Protein AF-A0A2T7A7H8-F1 (afdb_monomer_lite)

Secondary structure (DSSP, 8-state):
--EEE-STTGGGSBSS-GGGSS-PPPTT-PPB---TTPEEEEEE--TTTTTS-SSTT----EEEEEEESS--TT-BHHHHHT--TTS-STTSS-EEEEEEES--SS-B-SSSSHHHHHTT--TTS--B-EEEEEE--TTPPTT-EEEEEEEEE-TTTT-TTSPP---EEEEEEEEEEPPSS--SS-PPEEEEE-----SSS--TT-----

Sequence (210 aa):
MTYRIEGPDWESKPICKDTQQVRANQPGFPRLRASRKQTVAASYFENGHTSLPPTATGFTGLTYWFGTSDPDPKLPLREVRAWTADGQGGNKKGRLLKTNPFDDGRCTQPNDSPISKQRGVGKDGVERPCRSEFVIPENLNVGDVYTVYWVWDFSWHFGRDKPRVEEVYIIALCSLCLPAEIIGNSLLMELILVVYFLHGYRNCLDGPSS

InterPro domains:
  IPR055915 Domain of unknown function DUF7492 [PF24320] (12-160)

Radius of gyration: 17.94 Å; chains: 1; bounding box: 48×39×50 Å

Foldseek 3Di:
DKDKAFDPCSQQFFLADPVGQDLDDDVPHAFAADAAQAKAKEWEALVCLPQPQPDPQFASFKKWKKKFLDDRRNDGNNQRVQADQVLPGRPSRIHTFDMDRLCPLQFEDEEQGPSCVVSPQHNPGDGDTDMDMGTHHNPDDAFGFMKMKMKTFRQRSHHPVDPGGGIMMIDTPRHHTHHNDPPPDRDHHYDYDHDPPPDDDDDPPDDDDD

pLDDT: mean 77.51, std 21.29, range [23.0, 97.56]

Structure (mmCIF, N/CA/C/O backbone):
data_AF-A0A2T7A7H8-F1
#
_entry.id   AF-A0A2T7A7H8-F1
#
loop_
_atom_site.group_PDB
_atom_site.id
_atom_site.type_symbol
_atom_site.label_atom_id
_atom_site.label_alt_id
_atom_site.label_comp_id
_atom_site.label_asym_id
_atom_site.label_entity_id
_atom_site.label_seq_id
_atom_site.pdbx_PDB_ins_code
_atom_site.Cartn_x
_atom_site.Cartn_y
_atom_site.Cartn_z
_atom_site.occupancy
_atom_site.B_iso_or_equiv
_atom_site.auth_seq_id
_atom_site.auth_comp_id
_atom_site.auth_asym_id
_atom_site.auth_atom_id
_atom_site.pdbx_PDB_model_num
ATOM 1 N N . MET A 1 1 ? -8.334 6.14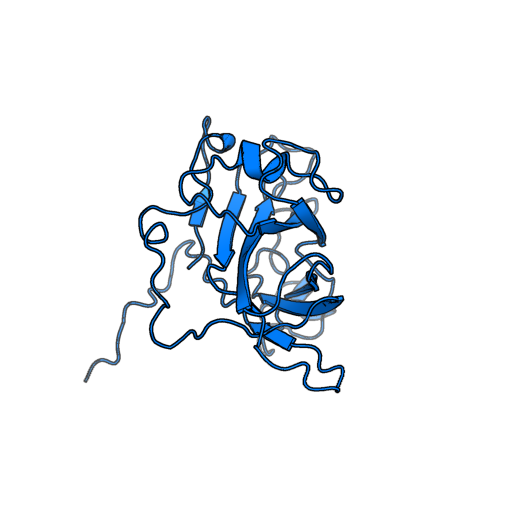2 -5.339 1.00 55.19 1 MET A N 1
ATOM 2 C CA . MET A 1 1 ? -7.389 7.250 -5.599 1.00 55.19 1 MET A CA 1
ATOM 3 C C . MET A 1 1 ? -6.232 7.122 -4.621 1.00 55.19 1 MET A C 1
ATOM 5 O O . MET A 1 1 ? -6.478 7.024 -3.424 1.00 55.19 1 MET A O 1
ATOM 9 N N . THR A 1 2 ? -5.010 7.036 -5.134 1.00 64.62 2 THR A N 1
ATOM 10 C CA . THR A 1 2 ? -3.763 7.119 -4.361 1.00 64.62 2 THR A CA 1
ATOM 11 C C . THR A 1 2 ? -3.426 8.566 -4.056 1.00 64.62 2 THR A C 1
ATOM 13 O O . THR A 1 2 ? -3.795 9.478 -4.799 1.00 64.62 2 THR A O 1
ATOM 16 N N . TYR A 1 3 ? -2.699 8.776 -2.970 1.00 72.44 3 TYR A N 1
ATOM 17 C CA . TYR A 1 3 ? -2.148 10.073 -2.616 1.00 72.44 3 TYR A CA 1
ATOM 18 C C . TYR A 1 3 ? -0.669 9.914 -2.259 1.00 72.44 3 TYR A C 1
ATOM 20 O O . TYR A 1 3 ? -0.319 9.052 -1.454 1.00 72.44 3 TYR A O 1
ATOM 28 N N . ARG A 1 4 ? 0.184 10.714 -2.911 1.00 80.75 4 ARG A N 1
ATOM 29 C CA . ARG A 1 4 ? 1.633 10.766 -2.690 1.00 80.75 4 ARG A CA 1
ATOM 30 C C . ARG A 1 4 ? 1.948 11.793 -1.606 1.00 80.75 4 ARG A C 1
ATOM 32 O O . ARG A 1 4 ? 1.484 12.931 -1.677 1.00 80.75 4 ARG A O 1
ATOM 39 N N . ILE A 1 5 ? 2.763 11.390 -0.643 1.00 80.12 5 ILE A N 1
ATOM 40 C CA . ILE A 1 5 ? 3.302 12.221 0.426 1.00 80.12 5 ILE A CA 1
ATOM 41 C C . ILE A 1 5 ? 4.817 12.316 0.231 1.00 80.12 5 ILE A C 1
ATOM 43 O O . ILE A 1 5 ? 5.514 11.306 0.195 1.00 80.12 5 ILE A O 1
ATOM 47 N N . GLU A 1 6 ? 5.300 13.552 0.120 1.00 80.75 6 GLU A N 1
ATOM 48 C CA . GLU A 1 6 ? 6.713 13.917 -0.032 1.00 80.75 6 GLU A CA 1
ATOM 49 C C . GLU A 1 6 ? 7.036 15.185 0.782 1.00 80.75 6 GLU A C 1
ATOM 51 O O . GLU A 1 6 ? 6.120 15.877 1.247 1.00 80.75 6 GLU A O 1
ATOM 56 N N . GLY A 1 7 ? 8.322 15.512 0.928 1.00 79.00 7 GLY A N 1
ATOM 57 C CA . GLY A 1 7 ? 8.801 16.737 1.587 1.00 79.00 7 GLY A CA 1
ATOM 58 C C . GLY A 1 7 ? 9.194 16.567 3.064 1.00 79.00 7 GLY A C 1
ATOM 59 O O . GLY A 1 7 ? 9.044 15.485 3.622 1.00 79.00 7 GLY A O 1
ATOM 60 N N . PRO A 1 8 ? 9.725 17.619 3.716 1.00 77.81 8 PRO A N 1
ATOM 61 C CA . PRO A 1 8 ? 10.354 17.529 5.042 1.00 77.81 8 PRO A CA 1
ATOM 62 C C . PRO A 1 8 ? 9.385 17.202 6.192 1.00 77.81 8 PRO A C 1
ATOM 64 O O . PRO A 1 8 ? 9.818 16.770 7.254 1.00 77.81 8 PRO A O 1
ATOM 67 N N . ASP A 1 9 ? 8.082 17.386 5.991 1.00 83.31 9 ASP A N 1
ATOM 68 C CA . ASP A 1 9 ? 7.015 17.169 6.971 1.00 83.31 9 ASP A CA 1
ATOM 69 C C . ASP A 1 9 ? 6.121 15.965 6.627 1.00 83.31 9 ASP A C 1
ATOM 71 O O . ASP A 1 9 ? 5.024 15.831 7.172 1.00 83.31 9 ASP A O 1
ATOM 75 N N . TRP A 1 10 ? 6.579 15.084 5.728 1.00 84.69 10 TRP A N 1
ATOM 76 C CA . TRP A 1 10 ? 5.800 13.971 5.173 1.00 84.69 10 TRP A CA 1
ATOM 77 C C . TRP A 1 10 ? 5.124 13.099 6.247 1.00 84.69 10 TRP A C 1
ATOM 79 O O . TRP A 1 10 ? 3.967 12.714 6.105 1.00 84.69 10 TRP A O 1
ATOM 89 N N . GLU A 1 11 ? 5.797 12.863 7.372 1.00 87.25 11 GLU A N 1
ATOM 90 C CA . GLU A 1 11 ? 5.277 12.101 8.515 1.00 87.25 11 GLU A CA 1
ATOM 91 C C . GLU A 1 11 ? 4.110 12.766 9.258 1.00 87.25 11 GLU A C 1
ATOM 93 O O . GLU A 1 11 ? 3.311 12.089 9.911 1.00 87.25 11 GLU A O 1
ATOM 98 N N . SER A 1 12 ? 4.017 14.093 9.186 1.00 90.69 12 SER A N 1
ATOM 99 C CA . SER A 1 12 ? 2.969 14.878 9.843 1.00 90.69 12 SER A CA 1
ATOM 100 C C . SER A 1 12 ? 1.722 15.045 8.988 1.00 90.69 12 SER A C 1
ATOM 102 O O . SER A 1 12 ? 0.693 15.488 9.501 1.00 90.69 12 SER A O 1
ATOM 104 N N . LYS A 1 13 ? 1.791 14.680 7.705 1.00 87.75 13 LYS A N 1
ATOM 105 C CA . LYS A 1 13 ? 0.654 14.778 6.797 1.00 87.75 13 LYS A CA 1
ATOM 106 C C . LYS A 1 13 ? -0.427 13.749 7.167 1.00 87.75 13 LYS A C 1
ATOM 108 O O . LYS A 1 13 ? -0.093 12.648 7.622 1.00 87.75 13 LYS A O 1
ATOM 113 N N . PRO A 1 14 ? -1.716 14.090 6.992 1.00 87.19 14 PRO A N 1
ATOM 114 C CA . PRO A 1 14 ? -2.821 13.171 7.250 1.00 87.19 14 PRO A CA 1
ATOM 115 C C . PRO A 1 14 ? -2.737 11.878 6.432 1.00 87.19 14 PRO A C 1
ATOM 117 O O . PRO A 1 14 ? -2.344 11.897 5.265 1.00 87.19 14 PRO A O 1
ATOM 120 N N . ILE A 1 15 ? -3.189 10.766 7.022 1.00 83.81 15 ILE A N 1
ATOM 121 C CA . ILE A 1 15 ? -3.290 9.463 6.346 1.00 83.81 15 ILE A CA 1
ATOM 122 C C . ILE A 1 15 ? -4.269 9.494 5.156 1.00 83.81 15 ILE A C 1
ATOM 124 O O . ILE A 1 15 ? -4.094 8.757 4.187 1.00 83.81 15 ILE A O 1
ATOM 128 N N . CYS A 1 16 ? -5.279 10.369 5.188 1.00 78.25 16 CYS A N 1
ATOM 129 C CA . CYS A 1 16 ? -6.218 10.575 4.086 1.00 78.25 16 CYS A CA 1
ATOM 130 C C . CYS A 1 16 ? -6.007 11.948 3.437 1.00 78.25 16 CYS A C 1
ATOM 132 O O . CYS A 1 16 ? -5.995 12.972 4.125 1.00 78.25 16 CYS A O 1
ATOM 134 N N . LYS A 1 17 ? -5.964 11.995 2.099 1.00 74.88 17 LYS A N 1
ATOM 135 C CA . LYS A 1 17 ? -6.037 13.262 1.350 1.00 74.88 17 LYS A CA 1
ATOM 136 C C . LYS A 1 17 ? -7.335 13.995 1.690 1.00 74.88 17 LYS A C 1
ATOM 138 O O . LYS A 1 17 ? -8.348 13.339 1.909 1.00 74.88 17 LYS A O 1
ATOM 143 N N . ASP A 1 18 ? -7.351 15.326 1.644 1.00 75.31 18 ASP A N 1
ATOM 144 C CA . ASP A 1 18 ? -8.540 16.144 1.954 1.00 75.31 18 ASP A CA 1
ATOM 145 C C . ASP A 1 18 ? -9.809 15.685 1.216 1.00 75.31 18 ASP A C 1
ATOM 147 O O . ASP A 1 18 ? -10.871 15.535 1.819 1.00 75.31 18 ASP A O 1
ATOM 151 N N . THR A 1 19 ? -9.687 15.326 -0.066 1.00 68.38 19 THR A N 1
ATOM 152 C CA . THR A 1 19 ? -10.793 14.801 -0.891 1.00 68.38 19 THR A CA 1
ATOM 153 C C . THR A 1 19 ? -11.296 13.414 -0.465 1.00 68.38 19 THR A C 1
ATOM 155 O O . THR A 1 19 ? -12.311 12.945 -0.970 1.00 68.38 19 THR A O 1
ATOM 158 N N . GLN A 1 20 ? -10.584 12.736 0.435 1.00 66.81 20 GLN A N 1
ATOM 159 C CA . GLN A 1 20 ? -10.879 11.405 0.978 1.00 66.81 20 GLN A CA 1
ATOM 160 C C . GLN A 1 20 ? -11.258 11.446 2.466 1.00 66.81 20 GLN A C 1
ATOM 162 O O . GLN A 1 20 ? -11.579 10.406 3.038 1.00 66.81 20 GLN A O 1
ATOM 167 N N . GLN A 1 21 ? -11.238 12.621 3.106 1.00 67.94 21 GLN A N 1
ATOM 168 C CA . GLN A 1 21 ? -11.617 12.756 4.519 1.00 67.94 21 GLN A CA 1
ATOM 169 C C . GLN A 1 21 ? -13.137 12.648 4.729 1.00 67.94 21 GLN A C 1
ATOM 171 O O . GLN A 1 21 ? -13.594 12.383 5.841 1.00 67.94 21 GLN A O 1
ATOM 176 N N . VAL A 1 22 ? -13.931 12.799 3.663 1.00 63.50 22 VAL A N 1
ATOM 177 C CA . VAL A 1 22 ? -15.379 12.568 3.692 1.00 63.50 22 VAL A CA 1
ATOM 178 C C . VAL A 1 22 ? -15.653 11.069 3.555 1.00 63.50 22 VAL A C 1
ATOM 180 O O . VAL A 1 22 ? -15.343 10.461 2.531 1.00 63.50 22 VAL A O 1
ATOM 183 N N . ARG A 1 23 ? -16.272 10.466 4.580 1.00 57.03 23 ARG A N 1
ATOM 184 C CA . ARG A 1 23 ? -16.661 9.043 4.613 1.00 57.03 23 ARG A CA 1
ATOM 185 C C . ARG A 1 23 ? -17.873 8.741 3.714 1.00 57.03 23 ARG A C 1
ATOM 187 O O . ARG A 1 23 ? -18.894 8.249 4.190 1.00 57.03 23 ARG A O 1
ATOM 194 N N . ALA A 1 24 ? -17.783 9.037 2.423 1.00 57.16 24 ALA A N 1
ATOM 195 C CA . ALA A 1 24 ? -18.795 8.648 1.445 1.00 57.16 24 ALA A CA 1
ATOM 196 C C . ALA A 1 24 ? -18.403 7.325 0.772 1.00 57.16 24 ALA A C 1
ATOM 198 O O . ALA A 1 24 ? -17.241 7.127 0.413 1.00 57.16 24 ALA A O 1
ATOM 199 N N . ASN A 1 25 ? -19.371 6.423 0.573 1.00 57.16 25 ASN A N 1
ATOM 200 C CA . ASN A 1 25 ? -19.177 5.316 -0.362 1.00 57.16 25 ASN A CA 1
ATOM 201 C C . ASN A 1 25 ? -19.004 5.930 -1.751 1.00 57.16 25 ASN A C 1
ATOM 203 O O . ASN A 1 25 ? -19.896 6.630 -2.227 1.00 57.16 25 ASN A O 1
ATOM 207 N N . GLN A 1 26 ? -17.853 5.694 -2.374 1.00 56.81 26 GLN A N 1
ATOM 208 C CA . GLN A 1 26 ? -17.611 6.134 -3.741 1.00 56.81 26 GLN A CA 1
ATOM 209 C C . GLN A 1 26 ? -18.612 5.406 -4.656 1.00 56.81 26 GLN A C 1
ATOM 211 O O . GLN A 1 26 ? -18.662 4.171 -4.621 1.00 56.81 26 GLN A O 1
ATOM 216 N N . PRO A 1 27 ? -19.437 6.121 -5.445 1.00 57.81 27 PRO A N 1
ATOM 217 C CA . PRO A 1 27 ? -20.339 5.483 -6.398 1.00 57.81 27 PRO A CA 1
ATOM 218 C C . PRO A 1 27 ? -19.565 4.516 -7.305 1.00 57.81 27 PRO A C 1
ATOM 220 O O . PRO A 1 27 ? -18.512 4.866 -7.830 1.00 57.81 27 PRO A O 1
ATOM 223 N N . GLY A 1 28 ? -20.054 3.281 -7.443 1.00 60.91 28 GLY A N 1
ATOM 224 C CA . GLY A 1 28 ? -19.389 2.224 -8.221 1.00 60.91 28 GLY A CA 1
ATOM 225 C C . GLY A 1 28 ? -18.358 1.381 -7.456 1.00 60.91 28 GLY A C 1
ATOM 226 O O . GLY A 1 28 ? -17.956 0.338 -7.961 1.00 60.91 28 GLY A O 1
ATOM 227 N N . PHE A 1 29 ? -17.988 1.756 -6.227 1.00 64.69 29 PHE A N 1
ATOM 228 C CA . PHE A 1 29 ? -17.060 0.994 -5.381 1.00 64.69 29 PHE A CA 1
ATOM 229 C C . PHE A 1 29 ? -17.730 0.642 -4.042 1.00 64.69 29 PHE A C 1
ATOM 231 O O . PHE A 1 29 ? -17.591 1.380 -3.060 1.00 64.69 29 PHE A O 1
ATOM 238 N N . PRO A 1 30 ? -18.516 -0.454 -3.986 1.00 67.50 30 PRO A N 1
ATOM 239 C CA . PRO A 1 30 ? -19.192 -0.857 -2.761 1.00 67.50 30 PRO A CA 1
ATOM 240 C C . PRO A 1 30 ? -18.191 -1.272 -1.682 1.00 67.50 30 PRO A C 1
ATOM 242 O O . PRO A 1 30 ? -17.057 -1.665 -1.956 1.00 67.50 30 PRO A O 1
ATOM 245 N N . ARG A 1 31 ? -18.650 -1.230 -0.429 1.00 72.06 31 ARG A N 1
ATOM 246 C CA . ARG A 1 31 ? -17.865 -1.711 0.706 1.00 72.06 31 ARG A CA 1
ATOM 247 C C . ARG A 1 31 ? -17.572 -3.199 0.568 1.00 72.06 31 ARG A C 1
ATOM 249 O O . ARG A 1 31 ? -18.488 -3.984 0.320 1.00 72.06 31 ARG A O 1
ATOM 256 N N . LEU A 1 32 ? -16.322 -3.579 0.800 1.00 74.25 32 LEU A N 1
ATOM 257 C CA . LEU A 1 32 ? -15.904 -4.973 0.792 1.00 74.25 32 LEU A CA 1
ATOM 258 C C . LEU A 1 32 ? -16.507 -5.706 2.005 1.00 74.25 32 LEU A C 1
ATOM 260 O O . LEU A 1 32 ? -16.541 -5.140 3.099 1.00 74.25 32 LEU A O 1
ATOM 264 N N . ARG A 1 33 ? -16.982 -6.949 1.832 1.00 77.81 33 ARG A N 1
ATOM 265 C CA . ARG A 1 33 ? -17.649 -7.724 2.895 1.00 77.81 33 ARG A CA 1
ATOM 266 C C . ARG A 1 33 ? -16.841 -8.914 3.394 1.00 77.81 33 ARG A C 1
ATOM 268 O O . ARG A 1 33 ? -16.924 -9.982 2.810 1.00 77.81 33 ARG A O 1
ATOM 275 N N . ALA A 1 34 ? -16.101 -8.760 4.490 1.00 76.88 34 ALA A N 1
ATOM 276 C CA . ALA A 1 34 ? -15.227 -9.818 5.010 1.00 76.88 34 ALA A CA 1
ATOM 277 C C . ALA A 1 34 ? -15.722 -10.406 6.334 1.00 76.88 34 ALA A C 1
ATOM 279 O O . ALA A 1 34 ? -16.263 -9.691 7.161 1.00 76.88 34 ALA A O 1
ATOM 280 N N . SER A 1 35 ? -15.474 -11.681 6.587 1.00 80.06 35 SER A N 1
ATOM 281 C CA . SER A 1 35 ? -15.628 -12.307 7.897 1.00 80.06 35 SER A CA 1
ATOM 282 C C . SER A 1 35 ? -14.369 -12.125 8.743 1.00 80.06 35 SER A C 1
ATOM 284 O O . SER A 1 35 ? -13.263 -11.922 8.240 1.00 80.06 35 SER A O 1
ATOM 286 N N . ARG A 1 36 ? -14.520 -12.267 10.060 1.00 84.69 36 ARG A N 1
ATOM 287 C CA . ARG A 1 36 ? -13.387 -12.430 10.982 1.00 84.69 36 ARG A CA 1
ATOM 288 C C . ARG A 1 36 ? -12.469 -13.561 10.519 1.00 84.69 36 ARG A C 1
ATOM 290 O O . ARG A 1 36 ? -12.963 -14.583 10.050 1.00 84.69 36 ARG A O 1
ATOM 297 N N . LYS A 1 37 ? -11.154 -13.403 10.698 1.00 87.56 37 LYS A N 1
ATOM 298 C CA . LYS A 1 37 ? -10.111 -14.362 10.275 1.00 87.56 37 LYS A CA 1
ATOM 299 C C . LYS A 1 37 ? -10.051 -14.632 8.770 1.00 87.56 37 LYS A C 1
ATOM 301 O O . LYS A 1 37 ? -9.222 -15.427 8.340 1.00 87.56 37 LYS A O 1
ATOM 306 N N . GLN A 1 38 ? -10.894 -13.990 7.963 1.00 84.06 38 GLN A N 1
ATOM 307 C CA . GLN A 1 38 ? -10.842 -14.156 6.522 1.00 84.06 38 GLN A CA 1
ATOM 308 C C . GLN A 1 38 ? -9.591 -13.471 5.977 1.00 84.06 38 GLN A C 1
ATOM 310 O O . GLN A 1 38 ? -9.254 -12.352 6.376 1.00 84.06 38 GLN A O 1
ATOM 315 N N . THR A 1 39 ? -8.918 -14.148 5.053 1.00 85.06 39 THR A N 1
ATOM 316 C CA . THR A 1 39 ? -7.853 -13.549 4.257 1.00 85.06 39 THR A CA 1
ATOM 317 C C . THR A 1 39 ? -8.473 -12.686 3.167 1.00 85.06 39 THR A C 1
ATOM 319 O O . THR A 1 39 ? -9.305 -13.153 2.383 1.00 85.06 39 THR A O 1
ATOM 322 N N . VAL A 1 40 ? -8.056 -11.427 3.120 1.00 84.31 40 VAL A N 1
ATOM 323 C CA . VAL A 1 40 ? -8.352 -10.501 2.031 1.00 84.31 40 VAL A CA 1
ATOM 324 C C . VAL A 1 40 ? -7.110 -10.398 1.167 1.00 84.31 40 VAL A C 1
ATOM 326 O O . VAL A 1 40 ? -6.021 -10.101 1.663 1.00 84.31 40 VAL A O 1
ATOM 329 N N . ALA A 1 41 ? -7.285 -10.645 -0.125 1.00 84.38 41 ALA A N 1
ATOM 330 C CA . ALA A 1 41 ? -6.241 -10.451 -1.109 1.00 84.38 41 ALA A CA 1
ATOM 331 C C . ALA A 1 41 ? -6.422 -9.110 -1.800 1.00 84.38 41 ALA A C 1
ATOM 333 O O . ALA A 1 41 ? -7.534 -8.729 -2.150 1.00 84.38 41 ALA A O 1
ATOM 334 N N . ALA A 1 42 ? -5.323 -8.409 -2.011 1.00 83.50 42 ALA A N 1
ATOM 335 C CA . ALA A 1 42 ? -5.292 -7.119 -2.656 1.00 83.50 42 ALA A CA 1
ATOM 336 C C . ALA A 1 42 ? -4.407 -7.178 -3.894 1.00 83.50 42 ALA A C 1
ATOM 338 O O . ALA A 1 42 ? -3.268 -7.639 -3.807 1.00 83.50 42 ALA A O 1
ATOM 339 N N . SER A 1 43 ? -4.919 -6.684 -5.019 1.00 84.00 43 SER A N 1
ATOM 340 C CA . SER A 1 43 ? -4.186 -6.615 -6.284 1.00 84.00 43 SER A CA 1
ATOM 341 C C . SER A 1 43 ? -3.991 -5.174 -6.731 1.00 84.00 43 SER A C 1
ATOM 343 O O . SER A 1 43 ? -4.967 -4.435 -6.756 1.00 84.00 43 SER A O 1
ATOM 345 N N . TYR A 1 44 ? -2.767 -4.784 -7.090 1.00 83.75 44 TYR A N 1
ATOM 346 C CA . TYR A 1 44 ? -2.412 -3.431 -7.539 1.00 83.75 44 TYR A CA 1
ATOM 347 C C . TYR A 1 44 ? -1.392 -3.451 -8.677 1.00 83.75 44 TYR A C 1
ATOM 349 O O . TYR A 1 44 ? -0.525 -4.314 -8.723 1.00 83.75 44 TYR A O 1
ATOM 357 N N . PHE A 1 45 ? -1.488 -2.502 -9.605 1.00 87.31 45 PHE A N 1
ATOM 358 C CA . PHE A 1 45 ? -0.555 -2.391 -10.728 1.00 87.31 45 PHE A CA 1
ATOM 359 C C . PHE A 1 45 ? 0.729 -1.667 -10.329 1.00 87.31 45 PHE A C 1
ATOM 361 O O . PHE A 1 45 ? 0.707 -0.769 -9.491 1.00 87.31 45 PHE A O 1
ATOM 368 N N . GLU A 1 46 ? 1.852 -2.083 -10.912 1.00 85.38 46 GLU A N 1
ATOM 369 C CA . GLU A 1 46 ? 3.185 -1.607 -10.524 1.00 85.38 46 GLU A CA 1
ATOM 370 C C . GLU A 1 46 ? 3.610 -0.328 -11.253 1.00 85.38 46 GLU A C 1
ATOM 372 O O . GLU A 1 46 ? 4.431 0.426 -10.732 1.00 85.38 46 GLU A O 1
ATOM 377 N N . ASN A 1 47 ? 3.000 -0.035 -12.407 1.00 84.88 47 ASN A N 1
ATOM 378 C CA . ASN A 1 47 ? 3.223 1.187 -13.184 1.00 84.88 47 ASN A CA 1
ATOM 379 C C . ASN A 1 47 ? 4.717 1.495 -13.443 1.00 84.88 47 ASN A C 1
ATOM 381 O O . ASN A 1 47 ? 5.162 2.634 -13.307 1.00 84.88 47 ASN A O 1
ATOM 385 N N . GLY A 1 48 ? 5.519 0.465 -13.717 1.00 85.69 48 GLY A N 1
ATOM 386 C CA . GLY A 1 48 ? 6.952 0.566 -13.987 1.00 85.69 48 GLY A CA 1
ATOM 387 C C . GLY A 1 48 ? 7.861 0.590 -12.754 1.00 85.69 48 GLY A C 1
ATOM 388 O O . GLY A 1 48 ? 9.061 0.391 -12.903 1.00 85.69 48 GLY A O 1
ATOM 389 N N . HIS A 1 49 ? 7.355 0.757 -11.532 1.00 88.69 49 HIS A N 1
ATOM 390 C CA . HIS A 1 49 ? 8.199 0.836 -10.327 1.00 88.69 49 HIS A CA 1
ATOM 391 C C . HIS A 1 49 ? 8.919 -0.474 -9.968 1.00 88.69 49 HIS A C 1
ATOM 393 O O . HIS A 1 49 ? 9.840 -0.480 -9.152 1.00 88.69 49 HIS A O 1
ATOM 399 N N . THR A 1 50 ? 8.497 -1.578 -10.576 1.00 91.50 50 THR A N 1
ATOM 400 C CA . THR A 1 50 ? 9.088 -2.913 -10.481 1.00 91.50 50 THR A CA 1
ATOM 401 C C . THR A 1 50 ? 9.739 -3.329 -11.795 1.00 91.50 50 THR A C 1
ATOM 403 O O . THR A 1 50 ? 10.875 -3.799 -11.796 1.00 91.50 50 THR A O 1
ATOM 406 N N . SER A 1 51 ? 9.045 -3.179 -12.927 1.00 92.06 51 SER A N 1
ATOM 407 C CA . SER A 1 51 ? 9.573 -3.639 -14.221 1.00 92.06 51 SER A CA 1
ATOM 408 C C . SER A 1 51 ? 10.570 -2.667 -14.859 1.00 92.06 51 SER A C 1
ATOM 410 O O . SER A 1 51 ? 11.350 -3.083 -15.719 1.00 92.06 51 SER A O 1
ATOM 412 N N . LEU A 1 52 ? 10.578 -1.402 -14.437 1.00 91.88 52 LEU A N 1
ATOM 413 C CA . LEU A 1 52 ? 11.466 -0.329 -14.893 1.00 91.88 52 LEU A CA 1
ATOM 414 C C . LEU A 1 52 ? 12.102 0.377 -13.678 1.00 91.88 52 LEU A C 1
ATOM 416 O O . LEU A 1 52 ? 11.875 1.571 -13.467 1.00 91.88 52 LEU A O 1
ATOM 420 N N . PRO A 1 53 ? 12.893 -0.337 -12.854 1.00 89.19 53 PRO A N 1
ATOM 421 C CA . PRO A 1 53 ? 13.490 0.266 -11.673 1.00 89.19 53 PRO A CA 1
ATOM 422 C C . PRO A 1 53 ? 14.435 1.403 -12.091 1.00 89.19 53 PRO A C 1
ATOM 424 O O . PRO A 1 53 ? 15.171 1.266 -13.074 1.00 89.19 53 PRO A O 1
ATOM 427 N N . PRO A 1 54 ? 14.464 2.520 -11.346 1.00 86.75 54 PRO A N 1
ATOM 428 C CA . PRO A 1 54 ? 15.256 3.688 -11.727 1.00 86.75 54 PRO A CA 1
ATOM 429 C C . PRO A 1 54 ? 16.767 3.425 -11.635 1.00 86.75 54 PRO A C 1
ATOM 431 O O . PRO A 1 54 ? 17.554 4.104 -12.292 1.00 86.75 54 PRO A O 1
ATOM 434 N N . THR A 1 55 ? 17.188 2.441 -10.833 1.00 87.69 55 THR A N 1
ATOM 435 C CA . THR A 1 55 ? 18.579 1.982 -10.730 1.00 87.69 55 THR A CA 1
ATOM 436 C C . THR A 1 55 ? 18.629 0.463 -10.555 1.00 87.69 55 THR A C 1
ATOM 438 O O . THR A 1 55 ? 17.680 -0.152 -10.071 1.00 87.69 55 THR A O 1
ATOM 441 N N . ALA A 1 56 ? 19.760 -0.159 -10.900 1.00 85.44 56 ALA A N 1
ATOM 442 C CA . ALA A 1 56 ? 19.963 -1.601 -10.712 1.00 85.44 56 ALA A CA 1
ATOM 443 C C . ALA A 1 56 ? 19.962 -2.032 -9.230 1.00 85.44 56 ALA A C 1
ATOM 445 O O . ALA A 1 56 ? 19.713 -3.196 -8.928 1.00 85.44 56 ALA A O 1
ATOM 446 N N . THR A 1 57 ? 20.242 -1.103 -8.311 1.00 86.31 57 THR A N 1
ATOM 447 C CA . THR A 1 57 ? 20.194 -1.308 -6.853 1.00 86.31 57 THR A CA 1
ATOM 448 C C . THR A 1 57 ? 18.897 -0.791 -6.229 1.00 86.31 57 THR A C 1
ATOM 450 O O . THR A 1 57 ? 18.771 -0.776 -5.002 1.00 86.31 57 THR A O 1
ATOM 453 N N . GLY A 1 58 ? 17.943 -0.350 -7.053 1.00 85.12 58 GLY A N 1
ATOM 454 C CA . GLY A 1 58 ? 16.706 0.268 -6.611 1.00 85.12 58 GLY A CA 1
ATOM 455 C C . GLY A 1 58 ? 15.858 -0.681 -5.777 1.00 85.12 58 GLY A C 1
ATOM 456 O O . GLY A 1 58 ? 15.684 -1.850 -6.120 1.00 85.12 58 GLY A O 1
ATOM 457 N N . PHE A 1 59 ? 15.324 -0.179 -4.664 1.00 90.56 59 PHE A N 1
ATOM 458 C CA . PHE A 1 59 ? 14.411 -0.941 -3.822 1.00 90.56 59 PHE A CA 1
ATOM 459 C C . PHE A 1 59 ? 12.970 -0.550 -4.135 1.00 90.56 59 PHE A C 1
ATOM 461 O O . PHE A 1 59 ? 12.583 0.599 -3.940 1.00 90.56 59 PHE A O 1
ATOM 468 N N . THR A 1 60 ? 12.154 -1.521 -4.544 1.00 91.31 60 THR A N 1
ATOM 469 C CA . THR A 1 60 ? 10.734 -1.312 -4.878 1.00 91.31 60 THR A CA 1
ATOM 470 C C . THR A 1 60 ? 9.878 -0.917 -3.675 1.00 91.31 60 THR A C 1
ATOM 472 O O . THR A 1 60 ? 8.702 -0.617 -3.827 1.00 91.31 60 THR A O 1
ATOM 475 N N . GLY A 1 61 ? 10.436 -0.927 -2.465 1.00 93.00 61 GLY A N 1
ATOM 476 C CA . GLY A 1 61 ? 9.743 -0.508 -1.257 1.00 93.00 61 GLY A CA 1
ATOM 477 C C . GLY A 1 61 ? 8.981 -1.625 -0.549 1.00 93.00 61 GLY A C 1
ATOM 478 O O . GLY A 1 61 ? 8.898 -2.770 -1.009 1.00 93.00 61 GLY A O 1
ATOM 479 N N . LEU A 1 62 ? 8.420 -1.264 0.603 1.00 95.06 62 LEU A N 1
ATOM 480 C CA . LEU A 1 62 ? 7.556 -2.126 1.407 1.00 95.06 62 LEU A CA 1
ATOM 481 C C . LEU A 1 62 ? 6.137 -1.574 1.423 1.00 95.06 62 LEU A C 1
ATOM 483 O O . LEU A 1 62 ? 5.926 -0.367 1.532 1.00 95.06 62 LEU A O 1
ATOM 487 N N . THR A 1 63 ? 5.172 -2.481 1.363 1.00 94.25 63 THR A N 1
ATOM 488 C CA . THR A 1 63 ? 3.766 -2.191 1.607 1.00 94.25 63 THR A CA 1
ATOM 489 C C . THR A 1 63 ? 3.385 -2.591 3.021 1.00 94.25 63 THR A C 1
ATOM 491 O O . THR A 1 63 ? 3.852 -3.598 3.560 1.00 94.25 63 THR A O 1
ATOM 494 N N . TYR A 1 64 ? 2.504 -1.799 3.611 1.00 95.19 64 TYR A N 1
ATOM 495 C CA . TYR A 1 64 ? 1.978 -1.985 4.947 1.00 95.19 64 TYR A CA 1
ATOM 496 C C . TYR A 1 64 ? 0.462 -1.908 4.890 1.00 95.19 64 TYR A C 1
ATOM 498 O O . TYR A 1 64 ? -0.116 -0.980 4.323 1.00 95.19 64 TYR A O 1
ATOM 506 N N . TRP A 1 65 ? -0.167 -2.890 5.513 1.00 94.56 65 TRP A N 1
ATOM 507 C CA . TRP A 1 65 ? -1.597 -2.946 5.734 1.00 94.56 65 TRP A CA 1
ATOM 508 C C . TRP A 1 65 ? -1.857 -2.598 7.186 1.00 94.56 65 TRP A C 1
ATOM 510 O O . TRP A 1 65 ? -1.467 -3.352 8.073 1.00 94.56 65 TRP A O 1
ATOM 520 N N . PHE A 1 66 ? -2.514 -1.475 7.433 1.00 94.31 66 PHE A N 1
ATOM 521 C CA . PHE A 1 66 ? -2.957 -1.071 8.764 1.00 94.31 66 PHE A CA 1
ATOM 522 C C . PHE A 1 66 ? -4.470 -1.160 8.853 1.00 94.31 66 PHE A C 1
ATOM 524 O O . PHE A 1 66 ? -5.151 -0.995 7.846 1.00 94.31 66 PHE A O 1
ATOM 531 N N . GLY A 1 67 ? -5.009 -1.383 10.047 1.00 91.44 67 GLY A N 1
ATOM 532 C CA . GLY A 1 67 ? -6.453 -1.438 10.237 1.00 91.44 67 GLY A CA 1
ATOM 533 C C . GLY A 1 67 ? -6.926 -0.841 11.555 1.00 91.44 67 GLY A C 1
ATOM 534 O O . GLY A 1 67 ? -6.228 -0.909 12.569 1.00 91.44 67 GLY A O 1
ATOM 535 N N . THR A 1 68 ? -8.129 -0.268 11.540 1.00 90.81 68 THR A N 1
ATOM 536 C CA . THR A 1 68 ? -8.761 0.379 12.698 1.00 90.81 68 THR A CA 1
ATOM 537 C C . THR A 1 68 ? -10.292 0.351 12.616 1.00 90.81 68 THR A C 1
ATOM 539 O O . THR A 1 68 ? -10.871 0.457 11.532 1.00 90.81 68 THR A O 1
ATOM 542 N N . SER A 1 69 ? -10.944 0.242 13.778 1.00 88.25 69 SER A N 1
ATOM 543 C CA . SER A 1 69 ? -12.392 0.451 13.940 1.00 88.25 69 SER A CA 1
ATOM 544 C C . SER A 1 69 ? -12.748 1.898 14.322 1.00 88.25 69 SER A C 1
ATOM 546 O O . SER A 1 69 ? -13.917 2.267 14.276 1.00 88.25 69 SER A O 1
ATOM 548 N N . ASP A 1 70 ? -11.757 2.733 14.659 1.00 88.19 70 ASP A N 1
ATOM 549 C CA . ASP A 1 70 ? -11.908 4.158 14.995 1.00 88.19 70 ASP A CA 1
ATOM 550 C C . ASP A 1 70 ? -11.075 5.031 14.030 1.00 88.19 70 ASP A C 1
ATOM 552 O O . ASP A 1 70 ? -10.034 5.577 14.409 1.00 88.19 70 ASP A O 1
ATOM 556 N N . PRO A 1 71 ? -11.458 5.116 12.739 1.00 85.12 71 PRO A N 1
ATOM 557 C CA . PRO A 1 71 ? -10.648 5.809 11.751 1.00 85.12 71 PRO A CA 1
ATOM 558 C C . PRO A 1 71 ? -10.760 7.327 11.907 1.00 85.12 71 PRO A C 1
ATOM 560 O O . PRO A 1 71 ? -11.820 7.916 11.697 1.00 85.12 71 PRO A O 1
ATOM 563 N N . ASP A 1 72 ? -9.640 7.977 12.196 1.00 86.31 72 ASP A N 1
ATOM 564 C CA . ASP A 1 72 ? -9.509 9.427 12.115 1.00 86.31 72 ASP A CA 1
ATOM 565 C C . ASP A 1 72 ? -8.825 9.797 10.785 1.00 86.31 72 ASP A C 1
ATOM 567 O O . ASP A 1 72 ? -7.638 9.511 10.609 1.00 86.31 72 ASP A O 1
ATOM 571 N N . PRO A 1 73 ? -9.542 10.415 9.827 1.00 79.44 73 PRO A N 1
ATOM 572 C CA . PRO A 1 73 ? -8.976 10.748 8.524 1.00 79.44 73 PRO A CA 1
ATOM 573 C C . PRO A 1 73 ? -7.891 11.834 8.596 1.00 79.44 73 PRO A C 1
ATOM 575 O O . PRO A 1 73 ? -7.147 12.010 7.632 1.00 79.44 73 PRO A O 1
ATOM 578 N N . LYS A 1 74 ? -7.787 12.552 9.722 1.00 85.88 74 LYS A N 1
ATOM 579 C CA . LYS A 1 74 ? -6.755 13.564 9.976 1.00 85.88 74 LYS A CA 1
ATOM 580 C C . LYS A 1 74 ? -5.563 13.012 10.755 1.00 85.88 74 LYS A C 1
ATOM 582 O O . LYS A 1 74 ? -4.628 13.763 11.028 1.00 85.88 74 LYS A O 1
ATOM 587 N N . LEU A 1 75 ? -5.577 11.723 11.104 1.00 89.00 75 LEU A N 1
ATOM 588 C CA . LEU A 1 75 ? -4.496 11.100 11.855 1.00 89.00 75 LEU A CA 1
ATOM 589 C C . LEU A 1 75 ? -3.178 11.207 11.065 1.00 89.00 75 LEU A C 1
ATOM 591 O O . LEU A 1 75 ? -3.149 10.797 9.900 1.00 89.00 75 LEU A O 1
ATOM 595 N N . PRO A 1 76 ? -2.095 11.745 11.657 1.00 91.25 76 PRO A N 1
ATOM 596 C CA . PRO A 1 76 ? -0.812 11.850 10.975 1.00 91.25 76 PRO A CA 1
ATOM 597 C C . PRO A 1 76 ? -0.252 10.480 10.590 1.00 91.25 76 PRO A C 1
ATOM 599 O O . PRO A 1 76 ? -0.381 9.512 11.345 1.00 91.25 76 PRO A O 1
ATOM 602 N N . LEU A 1 77 ? 0.436 10.407 9.450 1.00 90.50 77 LEU A N 1
ATOM 603 C CA . LEU A 1 77 ? 1.041 9.170 8.958 1.00 90.50 77 LEU A CA 1
ATOM 604 C C . LEU A 1 77 ? 1.975 8.513 9.988 1.00 90.50 77 LEU A C 1
ATOM 606 O O . LEU A 1 77 ? 1.928 7.292 10.145 1.00 90.50 77 LEU A O 1
ATOM 610 N N . ARG A 1 78 ? 2.779 9.290 10.729 1.00 93.06 78 ARG A N 1
ATOM 611 C CA . ARG A 1 78 ? 3.650 8.744 11.792 1.00 93.06 78 ARG A CA 1
ATOM 612 C C . ARG A 1 78 ? 2.890 7.956 12.857 1.00 93.06 78 ARG A C 1
ATOM 614 O O . ARG A 1 78 ? 3.387 6.937 13.321 1.00 93.06 78 ARG A O 1
ATOM 621 N N . GLU A 1 79 ? 1.682 8.393 13.217 1.00 94.56 79 GLU A N 1
ATOM 622 C CA . GLU A 1 79 ? 0.883 7.748 14.263 1.00 94.56 79 GLU A CA 1
ATOM 623 C C . GLU A 1 79 ? 0.377 6.388 13.780 1.00 94.56 79 GLU A C 1
ATOM 625 O O . GLU A 1 79 ? 0.428 5.408 14.518 1.00 94.56 79 GLU A O 1
ATOM 630 N N . VAL A 1 80 ? -0.047 6.313 12.512 1.00 93.19 80 VAL A N 1
ATOM 631 C CA . VAL A 1 80 ? -0.454 5.055 11.869 1.00 93.19 80 VAL A CA 1
ATOM 632 C C . VAL A 1 80 ? 0.743 4.117 11.713 1.00 93.19 80 VAL A C 1
ATOM 634 O O . VAL A 1 80 ? 0.641 2.938 12.038 1.00 93.19 80 VAL A O 1
ATOM 637 N N . ARG A 1 81 ? 1.902 4.632 11.276 1.00 94.00 81 ARG A N 1
ATOM 638 C CA . ARG A 1 81 ? 3.137 3.840 11.133 1.00 94.00 81 ARG A CA 1
ATOM 639 C C . ARG A 1 81 ? 3.671 3.306 12.464 1.00 94.00 81 ARG A C 1
ATOM 641 O O . ARG A 1 81 ? 4.385 2.308 12.454 1.00 94.00 81 ARG A O 1
ATOM 648 N N . ALA A 1 82 ? 3.328 3.944 13.582 1.00 96.81 82 ALA A N 1
ATOM 649 C CA . ALA A 1 82 ? 3.692 3.490 14.920 1.00 96.81 82 ALA A CA 1
ATOM 650 C C . ALA A 1 82 ? 2.815 2.334 15.434 1.00 96.81 82 ALA A C 1
ATOM 652 O O . ALA A 1 82 ? 3.132 1.748 16.471 1.00 96.81 82 ALA A O 1
ATOM 653 N N . TRP A 1 83 ? 1.721 1.983 14.747 1.00 97.50 83 TRP A N 1
ATOM 654 C CA . TRP A 1 83 ? 0.883 0.851 15.135 1.00 97.50 83 TRP A CA 1
ATOM 655 C C . TRP A 1 83 ? 1.611 -0.484 14.966 1.00 97.50 83 TRP A C 1
ATOM 657 O O . TRP A 1 83 ? 2.180 -0.795 13.922 1.00 97.50 83 TRP A O 1
ATOM 667 N N . THR A 1 84 ? 1.526 -1.316 15.998 1.00 97.56 84 THR A N 1
ATOM 668 C CA . THR A 1 84 ? 2.112 -2.661 16.048 1.00 97.56 84 THR A CA 1
ATOM 669 C C . THR A 1 84 ? 1.048 -3.733 15.820 1.00 97.56 84 THR A C 1
ATOM 671 O O . THR A 1 84 ? -0.154 -3.461 15.870 1.00 97.56 84 THR A O 1
ATOM 674 N N . ALA A 1 85 ? 1.470 -4.970 15.545 1.00 95.94 85 ALA A N 1
ATOM 675 C CA . ALA A 1 85 ? 0.552 -6.070 15.235 1.00 95.94 85 ALA A CA 1
ATOM 676 C C . ALA A 1 85 ? -0.383 -6.439 16.404 1.00 95.94 85 ALA A C 1
ATOM 678 O O . ALA A 1 85 ? -1.549 -6.773 16.194 1.00 95.94 85 ALA A O 1
ATOM 679 N N . ASP A 1 86 ? 0.094 -6.306 17.642 1.00 95.00 86 ASP A N 1
ATOM 680 C CA . ASP A 1 86 ? -0.700 -6.496 18.863 1.00 95.00 86 ASP A CA 1
ATOM 681 C C . ASP A 1 86 ? -1.678 -5.331 19.147 1.00 95.00 86 ASP A C 1
ATOM 683 O O . ASP A 1 86 ? -2.577 -5.453 19.982 1.00 95.00 86 ASP A O 1
ATOM 687 N N . GLY A 1 87 ? -1.566 -4.217 18.413 1.00 94.88 87 GLY A N 1
ATOM 688 C CA . GLY A 1 87 ? -2.362 -3.002 18.601 1.00 94.88 87 GLY A CA 1
ATOM 689 C C . GLY A 1 87 ? -1.946 -2.144 19.799 1.00 94.88 87 GLY A C 1
ATOM 690 O O . GLY A 1 87 ? -2.729 -1.304 20.234 1.00 94.88 87 GLY A O 1
ATOM 691 N N . GLN A 1 88 ? -0.748 -2.354 20.358 1.00 96.06 88 GLN A N 1
ATOM 692 C CA . GLN A 1 88 ? -0.247 -1.574 21.500 1.00 96.06 88 GLN A CA 1
ATOM 693 C C . GLN A 1 88 ? 0.591 -0.350 21.105 1.00 96.06 88 GLN A C 1
ATOM 695 O O . GLN A 1 88 ? 0.825 0.521 21.944 1.00 96.06 88 GLN A O 1
ATOM 700 N N . GLY A 1 89 ? 1.037 -0.280 19.853 1.00 94.69 89 GLY A N 1
ATOM 701 C CA . GLY A 1 89 ? 1.857 0.801 19.318 1.00 94.69 89 GLY A CA 1
ATOM 702 C C . GLY A 1 89 ? 1.072 2.068 18.974 1.00 94.69 89 GLY A C 1
ATOM 703 O O . GLY A 1 89 ? -0.145 2.044 18.765 1.00 94.69 89 GLY A O 1
ATOM 704 N N . GLY A 1 90 ? 1.792 3.189 18.898 1.00 92.75 90 GLY A N 1
ATOM 705 C CA . GLY A 1 90 ? 1.223 4.510 18.631 1.00 92.75 90 GLY A CA 1
ATOM 706 C C . GLY A 1 90 ? 0.121 4.879 19.629 1.00 92.75 90 GLY A C 1
ATOM 707 O O . GLY A 1 90 ? 0.222 4.629 20.829 1.00 92.75 90 GLY A O 1
ATOM 708 N N . ASN A 1 91 ? -0.972 5.440 19.119 1.00 94.12 91 ASN A N 1
ATOM 709 C CA . ASN A 1 91 ? -2.136 5.840 19.913 1.00 94.12 91 ASN A CA 1
ATOM 710 C C . ASN A 1 91 ? -3.100 4.690 20.283 1.00 94.12 91 ASN A C 1
ATOM 712 O O . ASN A 1 91 ? -4.184 4.961 20.801 1.00 94.12 91 ASN A O 1
ATOM 716 N N . LYS A 1 92 ? -2.750 3.426 19.988 1.00 94.88 92 LYS A N 1
ATOM 717 C CA . LYS A 1 92 ? -3.563 2.222 20.267 1.00 94.88 92 LYS A CA 1
ATOM 718 C C . LYS A 1 92 ? -4.940 2.182 19.595 1.00 94.88 92 LYS A C 1
ATOM 720 O O . LYS A 1 92 ? -5.780 1.356 19.946 1.00 94.88 92 LYS A O 1
ATOM 725 N N . LYS A 1 93 ? -5.189 3.055 18.614 1.00 93.19 93 LYS A N 1
ATOM 726 C CA . LYS A 1 93 ? -6.452 3.083 17.859 1.00 93.19 93 LYS A CA 1
ATOM 727 C C . LYS A 1 93 ? -6.476 2.119 16.678 1.00 93.19 93 LYS A C 1
ATOM 729 O O . LYS A 1 93 ? -7.515 1.957 16.046 1.00 93.19 93 LYS A O 1
ATOM 734 N N . GLY A 1 94 ? -5.365 1.470 16.358 1.00 93.69 94 GLY A N 1
ATOM 735 C CA . GLY A 1 94 ? -5.281 0.536 15.244 1.00 93.69 94 GLY A CA 1
ATOM 736 C C . GLY A 1 94 ? -4.136 -0.449 15.403 1.00 93.69 94 GLY A C 1
ATOM 737 O O . GLY A 1 94 ? -3.539 -0.570 16.472 1.00 93.69 94 GLY A O 1
ATOM 738 N N . ARG A 1 95 ? -3.867 -1.198 14.337 1.00 96.56 95 ARG A N 1
ATOM 739 C CA . ARG A 1 95 ? -2.810 -2.214 14.302 1.00 96.56 95 ARG A CA 1
ATOM 740 C C . ARG A 1 95 ? -2.228 -2.400 12.915 1.00 96.56 95 ARG A C 1
ATOM 742 O O . ARG A 1 95 ? -2.895 -2.145 11.912 1.00 96.56 95 ARG A O 1
ATOM 749 N N . LEU A 1 96 ? -1.004 -2.910 12.883 1.00 97.31 96 LEU A N 1
ATOM 750 C CA . LEU A 1 96 ? -0.389 -3.453 11.679 1.00 97.31 96 LEU A CA 1
ATOM 751 C C . LEU A 1 96 ? -0.982 -4.838 11.387 1.00 97.31 96 LEU A C 1
ATOM 753 O O . LEU A 1 96 ? -0.867 -5.754 12.194 1.00 97.31 96 LEU A O 1
ATOM 757 N N . LEU A 1 97 ? -1.611 -4.996 10.228 1.00 95.94 97 LEU A N 1
ATOM 758 C CA . LEU A 1 97 ? -2.167 -6.263 9.749 1.00 95.94 97 LEU A CA 1
ATOM 759 C C . LEU A 1 97 ? -1.117 -7.089 9.006 1.00 95.94 97 LEU A C 1
ATOM 761 O O . LEU A 1 97 ? -1.066 -8.309 9.160 1.00 95.94 97 LEU A O 1
ATOM 765 N N . LYS A 1 98 ? -0.291 -6.437 8.179 1.00 95.94 98 LYS A N 1
ATOM 766 C CA . LYS A 1 98 ? 0.741 -7.111 7.384 1.00 95.94 98 LYS A CA 1
ATOM 767 C C . LYS A 1 98 ? 1.776 -6.129 6.838 1.00 95.94 98 LYS A C 1
ATOM 769 O O . LYS A 1 98 ? 1.424 -5.018 6.457 1.00 95.94 98 LYS A O 1
ATOM 774 N N . THR A 1 99 ? 3.013 -6.596 6.704 1.00 97.19 99 THR A N 1
ATOM 775 C CA . THR A 1 99 ? 4.060 -5.969 5.884 1.00 97.19 99 THR A CA 1
ATOM 776 C C . THR A 1 99 ? 4.428 -6.915 4.746 1.00 97.19 99 THR A C 1
ATOM 778 O O . THR A 1 99 ? 4.623 -8.107 4.998 1.00 97.19 99 THR A O 1
ATOM 781 N N . ASN A 1 100 ? 4.543 -6.408 3.519 1.00 95.25 100 ASN A N 1
ATOM 782 C CA . ASN A 1 100 ? 4.968 -7.188 2.354 1.00 95.25 100 ASN A CA 1
ATOM 783 C C . ASN A 1 100 ? 5.948 -6.378 1.491 1.00 95.25 100 ASN A C 1
ATOM 785 O O . ASN A 1 100 ? 5.890 -5.149 1.499 1.00 95.25 100 ASN A O 1
ATOM 789 N N . PRO A 1 101 ? 6.819 -7.024 0.702 1.00 95.50 101 PRO A N 1
ATOM 790 C CA . PRO A 1 101 ? 7.445 -6.366 -0.442 1.00 95.50 101 PRO A CA 1
ATOM 791 C C . PRO A 1 101 ? 6.382 -5.771 -1.378 1.00 95.50 101 PRO A C 1
ATOM 793 O O . PRO A 1 101 ? 5.291 -6.330 -1.502 1.00 95.50 101 PRO A O 1
ATOM 796 N N . PHE A 1 102 ? 6.669 -4.631 -2.013 1.00 93.75 102 PHE A N 1
ATOM 797 C CA . PHE A 1 102 ? 5.798 -4.123 -3.080 1.00 93.75 102 PHE A CA 1
ATOM 798 C C . PHE A 1 102 ? 5.815 -5.054 -4.299 1.00 93.75 102 PHE A C 1
ATOM 800 O O . PHE A 1 102 ? 4.751 -5.446 -4.773 1.00 93.75 102 PHE A O 1
A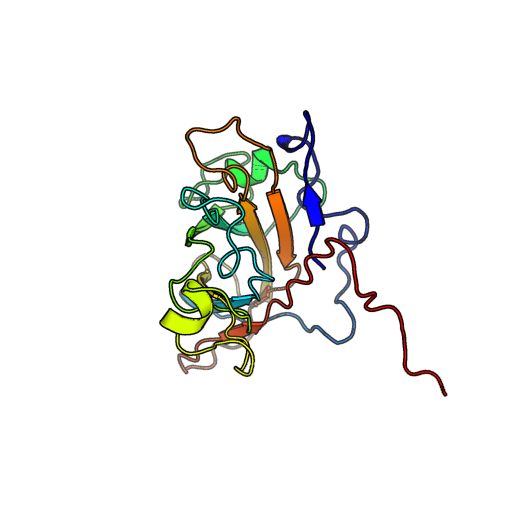TOM 807 N N . ASP A 1 103 ? 7.018 -5.439 -4.741 1.00 94.62 103 ASP A N 1
ATOM 808 C CA . ASP A 1 103 ? 7.246 -6.446 -5.775 1.00 94.62 103 ASP A CA 1
ATOM 809 C C . ASP A 1 103 ? 7.046 -7.853 -5.195 1.00 94.62 103 ASP A C 1
ATOM 811 O O . ASP A 1 103 ? 7.836 -8.324 -4.376 1.00 94.62 103 ASP A O 1
ATOM 815 N N . ASP A 1 104 ? 5.989 -8.534 -5.632 1.00 93.81 104 ASP A N 1
ATOM 816 C CA . ASP A 1 104 ? 5.669 -9.910 -5.234 1.00 93.81 104 ASP A CA 1
ATOM 817 C C . ASP A 1 104 ? 6.451 -10.976 -6.031 1.00 93.81 104 ASP A C 1
ATOM 819 O O . ASP A 1 104 ? 6.218 -12.180 -5.884 1.00 93.81 104 ASP A O 1
ATOM 823 N N . GLY A 1 105 ? 7.368 -10.538 -6.901 1.00 94.38 105 GLY A N 1
ATOM 824 C CA . GLY A 1 105 ? 8.181 -11.375 -7.779 1.00 94.38 105 GLY A CA 1
ATOM 825 C C . GLY A 1 105 ? 7.465 -11.836 -9.051 1.00 94.38 105 GLY A C 1
ATOM 826 O O . GLY A 1 105 ? 8.069 -12.540 -9.863 1.00 94.38 105 GLY A O 1
ATOM 827 N N . ARG A 1 106 ? 6.193 -11.468 -9.248 1.00 92.75 106 ARG A N 1
ATOM 828 C CA . ARG A 1 106 ? 5.371 -11.881 -10.400 1.00 92.75 106 ARG A CA 1
ATOM 829 C C . ARG A 1 106 ? 4.791 -10.6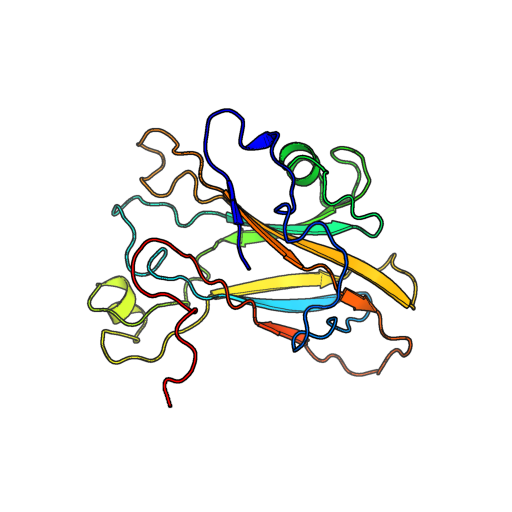99 -11.162 1.00 92.75 106 ARG A C 1
ATOM 831 O O . ARG A 1 106 ? 4.640 -10.784 -12.384 1.00 92.75 106 ARG A O 1
ATOM 838 N N . CYS A 1 107 ? 4.462 -9.617 -10.471 1.00 92.69 107 CYS A N 1
ATOM 839 C CA . CYS A 1 107 ? 3.818 -8.471 -11.081 1.00 92.69 107 CYS A CA 1
ATOM 840 C C . CYS A 1 107 ? 4.706 -7.734 -12.056 1.00 92.69 107 CYS A C 1
ATOM 842 O O . CYS A 1 107 ? 5.911 -7.620 -11.866 1.00 92.69 107 CYS A O 1
ATOM 844 N N . THR A 1 108 ? 4.131 -7.326 -13.174 1.00 94.81 108 THR A N 1
ATOM 845 C CA . THR A 1 108 ? 4.915 -6.868 -14.314 1.00 94.81 108 THR A CA 1
ATOM 846 C C . THR A 1 108 ? 4.031 -6.077 -15.259 1.00 94.81 108 THR A C 1
ATOM 848 O O . THR A 1 108 ? 3.038 -6.613 -15.760 1.00 94.81 108 THR A O 1
ATOM 851 N N . GLN A 1 109 ? 4.422 -4.845 -15.557 1.00 92.38 109 GLN A N 1
ATOM 852 C CA . GLN A 1 109 ? 3.882 -4.070 -16.661 1.00 92.38 109 GLN A CA 1
ATOM 853 C C . GLN A 1 109 ? 4.520 -4.514 -17.988 1.00 92.38 109 GLN A C 1
ATOM 855 O O . GLN A 1 109 ? 5.727 -4.769 -18.030 1.00 92.38 109 GLN A O 1
ATOM 860 N N . PRO A 1 110 ? 3.754 -4.565 -19.090 1.00 94.62 110 PRO A N 1
ATOM 861 C CA . PRO A 1 110 ? 4.296 -4.829 -20.413 1.00 94.62 110 PRO A CA 1
ATOM 862 C C . PRO A 1 110 ? 5.264 -3.728 -20.852 1.00 94.62 110 PRO A C 1
ATOM 864 O O . PRO A 1 110 ? 4.911 -2.550 -20.912 1.00 94.62 110 PRO A O 1
ATOM 867 N N . ASN A 1 111 ? 6.507 -4.116 -21.126 1.00 94.12 111 ASN A N 1
ATOM 868 C CA . ASN A 1 111 ? 7.562 -3.265 -21.682 1.00 94.12 111 ASN A CA 1
ATOM 869 C C . ASN A 1 111 ? 8.773 -4.101 -22.138 1.00 94.12 111 ASN A C 1
ATOM 871 O O . ASN A 1 111 ? 8.808 -5.325 -21.991 1.00 94.12 111 ASN A O 1
ATOM 875 N N . ASP A 1 112 ? 9.779 -3.420 -22.686 1.00 95.56 112 ASP A N 1
ATOM 876 C CA . ASP A 1 112 ? 10.983 -4.022 -23.262 1.00 95.56 112 ASP A CA 1
ATOM 877 C C . ASP A 1 112 ? 12.114 -4.332 -22.264 1.00 95.56 112 ASP A C 1
ATOM 879 O O . ASP A 1 112 ? 13.180 -4.799 -22.690 1.00 95.56 112 ASP A O 1
ATOM 883 N N . SER A 1 113 ? 11.918 -4.105 -20.962 1.00 94.00 113 SER A N 1
ATOM 884 C CA . SER A 1 113 ? 12.966 -4.304 -19.959 1.00 94.00 113 SER A CA 1
ATOM 885 C C . SER A 1 113 ? 13.350 -5.782 -19.782 1.00 94.00 113 SER A C 1
ATOM 887 O O . SER A 1 113 ? 12.540 -6.683 -20.043 1.00 94.00 113 SER A O 1
ATOM 889 N N . PRO A 1 114 ? 14.572 -6.064 -19.284 1.00 94.94 114 PRO A N 1
ATOM 890 C CA . PRO A 1 114 ? 14.969 -7.421 -18.920 1.00 94.94 114 PRO A CA 1
ATOM 891 C C . PRO A 1 114 ? 14.019 -8.073 -17.909 1.00 94.94 114 PRO A C 1
ATOM 893 O O . PRO A 1 114 ? 13.698 -9.247 -18.064 1.00 94.94 114 PRO A O 1
ATOM 896 N N . ILE A 1 115 ? 13.517 -7.315 -16.925 1.00 94.56 115 ILE A N 1
ATOM 897 C CA . ILE A 1 115 ? 12.596 -7.822 -15.895 1.00 94.56 115 ILE A CA 1
ATOM 898 C C . ILE A 1 115 ? 11.276 -8.256 -16.534 1.00 94.56 115 ILE A C 1
ATOM 900 O O . ILE A 1 115 ? 10.808 -9.368 -16.288 1.00 94.56 115 ILE A O 1
ATOM 904 N N . SER A 1 116 ? 10.706 -7.415 -17.401 1.00 95.81 116 SER A N 1
ATOM 905 C CA . SER A 1 116 ? 9.451 -7.717 -18.092 1.00 95.81 116 SER A CA 1
ATOM 906 C C . SER A 1 116 ? 9.558 -8.970 -18.966 1.00 95.81 116 SER A C 1
ATOM 908 O O . SER A 1 116 ? 8.693 -9.854 -18.928 1.00 95.81 116 SER A O 1
ATOM 910 N N . LYS A 1 117 ? 10.663 -9.093 -19.710 1.00 95.94 117 LYS A N 1
ATOM 911 C CA . LYS A 1 117 ? 10.961 -10.263 -20.547 1.00 95.94 117 LYS A CA 1
ATOM 912 C C . LYS A 1 117 ? 11.195 -11.521 -19.709 1.00 95.94 117 LYS A C 1
ATOM 914 O O . LYS A 1 117 ? 10.614 -12.560 -20.009 1.00 95.94 117 LYS A O 1
ATOM 919 N N . GLN A 1 118 ? 11.970 -11.428 -18.627 1.00 95.75 118 GLN A N 1
ATOM 920 C CA . GLN A 1 118 ? 12.252 -12.551 -17.723 1.00 95.75 118 GLN A CA 1
ATOM 921 C C . GLN A 1 118 ? 10.986 -13.072 -17.032 1.00 95.75 118 GLN A C 1
ATOM 923 O O . GLN A 1 118 ? 10.847 -14.276 -16.825 1.00 95.75 118 GLN A O 1
ATOM 928 N N . ARG A 1 119 ? 10.038 -12.185 -16.708 1.00 95.44 119 ARG A N 1
ATOM 929 C CA . ARG A 1 119 ? 8.736 -12.557 -16.131 1.00 95.44 119 ARG A CA 1
ATOM 930 C C . ARG A 1 119 ? 7.735 -13.059 -17.182 1.00 95.44 119 ARG A C 1
ATOM 932 O O . ARG A 1 119 ? 6.620 -13.445 -16.829 1.00 95.44 119 ARG A O 1
ATOM 939 N N . GLY A 1 120 ? 8.117 -13.105 -18.461 1.00 94.88 120 GLY A N 1
ATOM 940 C CA . GLY A 1 120 ? 7.286 -13.624 -19.549 1.00 94.88 120 GLY A CA 1
ATOM 941 C C . GLY A 1 120 ? 6.093 -12.731 -19.887 1.00 94.88 120 GLY A C 1
ATOM 942 O O . GLY A 1 120 ? 5.047 -13.249 -20.270 1.00 94.88 120 GLY A O 1
ATOM 943 N N . VAL A 1 121 ? 6.222 -11.416 -19.679 1.00 95.50 121 VAL A N 1
ATOM 944 C CA . VAL A 1 121 ? 5.244 -10.421 -20.144 1.00 95.50 121 VAL A CA 1
ATOM 945 C C . VAL A 1 121 ? 5.765 -9.779 -21.425 1.00 95.50 121 VAL A C 1
ATOM 947 O O . VAL A 1 121 ? 5.135 -9.908 -22.468 1.00 95.50 121 VAL A O 1
ATOM 950 N N . GLY A 1 122 ? 6.959 -9.184 -21.393 1.00 94.25 122 GLY A N 1
ATOM 951 C CA . GLY A 1 122 ? 7.518 -8.502 -22.560 1.00 94.25 122 GLY A CA 1
ATOM 952 C C . GLY A 1 122 ? 6.663 -7.311 -23.009 1.00 94.25 122 GLY A C 1
ATOM 953 O O . GLY A 1 122 ? 5.742 -6.889 -22.316 1.00 94.25 122 GLY A O 1
ATOM 954 N N . LYS A 1 123 ? 6.987 -6.734 -24.167 1.00 94.12 123 LYS A N 1
ATOM 955 C CA . LYS A 1 123 ? 6.336 -5.513 -24.661 1.00 94.12 123 LYS A CA 1
ATOM 956 C C . LYS A 1 123 ? 4.849 -5.701 -24.966 1.00 94.12 123 LYS A C 1
ATOM 958 O O . LYS A 1 123 ? 4.047 -4.857 -24.589 1.00 94.12 123 LYS A O 1
ATOM 963 N N . ASP A 1 124 ? 4.508 -6.808 -25.618 1.00 95.00 124 ASP A N 1
ATOM 964 C CA . ASP A 1 124 ? 3.152 -7.099 -26.103 1.00 95.00 124 ASP A CA 1
ATOM 965 C C . ASP A 1 124 ? 2.352 -7.977 -25.122 1.00 95.00 124 ASP A C 1
ATOM 967 O O . ASP A 1 124 ? 1.320 -8.551 -25.471 1.00 95.00 124 ASP A O 1
ATOM 971 N N . GLY A 1 125 ? 2.857 -8.135 -23.897 1.00 92.56 125 GLY A N 1
ATOM 972 C CA . GLY A 1 125 ? 2.222 -8.944 -22.869 1.00 92.56 125 GLY A CA 1
ATOM 973 C C . GLY A 1 125 ? 0.994 -8.293 -22.245 1.00 92.56 125 GLY A C 1
ATOM 974 O O . GLY A 1 125 ? 0.666 -7.132 -22.477 1.00 92.56 125 GLY A O 1
ATOM 975 N N . VAL A 1 126 ? 0.340 -9.060 -21.376 1.00 93.75 126 VAL A N 1
ATOM 976 C CA . VAL A 1 126 ? -0.751 -8.577 -20.525 1.00 93.75 126 VAL A CA 1
ATOM 977 C C . VAL A 1 126 ? -0.188 -8.227 -19.155 1.00 93.75 126 VAL A C 1
ATOM 979 O O . VAL A 1 126 ? 0.547 -9.024 -18.564 1.00 93.75 126 VAL A O 1
ATOM 982 N N . GLU A 1 127 ? -0.539 -7.045 -18.653 1.00 91.69 127 GLU A N 1
ATOM 983 C CA . GLU A 1 127 ? -0.106 -6.580 -17.338 1.00 91.69 127 GLU A CA 1
ATOM 984 C C . GLU A 1 127 ? -0.529 -7.546 -16.228 1.00 91.69 127 GLU A C 1
ATOM 986 O O . GLU A 1 127 ? -1.675 -7.996 -16.162 1.00 91.69 127 GLU A O 1
ATOM 991 N N . ARG A 1 128 ? 0.419 -7.862 -15.340 1.00 93.88 128 ARG A N 1
ATOM 992 C CA . ARG A 1 128 ? 0.184 -8.703 -14.164 1.00 93.88 128 ARG A CA 1
ATOM 993 C C . ARG A 1 128 ? 0.225 -7.835 -12.908 1.00 93.88 128 ARG A C 1
ATOM 995 O O . ARG A 1 128 ? 1.277 -7.250 -12.643 1.00 93.88 128 ARG A O 1
ATOM 1002 N N . PRO A 1 129 ? -0.863 -7.755 -12.124 1.00 90.25 129 PRO A N 1
ATOM 1003 C CA . PRO A 1 129 ? -0.878 -6.965 -10.901 1.00 90.25 129 PRO A CA 1
ATOM 1004 C C . PRO A 1 129 ? -0.023 -7.618 -9.811 1.00 90.25 129 PRO A C 1
ATOM 1006 O O . PRO A 1 129 ? 0.079 -8.843 -9.742 1.00 90.25 129 PRO A O 1
ATOM 1009 N N . CYS A 1 130 ? 0.550 -6.795 -8.937 1.00 91.31 130 CYS A N 1
ATOM 1010 C CA . CYS A 1 130 ? 1.140 -7.223 -7.673 1.00 91.31 130 CYS A CA 1
ATOM 1011 C C . CYS A 1 130 ? 0.040 -7.646 -6.723 1.00 91.31 130 CYS A C 1
ATOM 1013 O O . CYS A 1 130 ? -1.054 -7.077 -6.735 1.00 91.31 130 CYS A O 1
ATOM 1015 N N . ARG A 1 131 ? 0.337 -8.637 -5.890 1.00 90.62 131 ARG A N 1
ATOM 1016 C CA . ARG A 1 131 ? -0.580 -9.162 -4.893 1.00 90.62 131 ARG A CA 1
ATOM 1017 C C . ARG A 1 131 ? 0.032 -9.084 -3.505 1.00 90.62 131 ARG A C 1
ATOM 1019 O O . ARG A 1 131 ? 1.174 -9.471 -3.280 1.00 90.62 131 ARG A O 1
ATOM 1026 N N . SER A 1 132 ? -0.769 -8.656 -2.540 1.00 90.19 132 SER A N 1
ATOM 1027 C CA . SER A 1 132 ? -0.490 -8.911 -1.130 1.00 90.19 132 SER A CA 1
ATOM 1028 C C . SER A 1 132 ? -1.760 -9.288 -0.386 1.00 90.19 132 SER A C 1
ATOM 1030 O O . SER A 1 132 ? -2.867 -9.034 -0.850 1.00 90.19 132 SER A O 1
ATOM 1032 N N . GLU A 1 133 ? -1.605 -9.949 0.756 1.00 90.56 133 GLU A N 1
ATOM 1033 C CA . GLU A 1 133 ? -2.730 -10.494 1.512 1.00 90.56 133 GLU A CA 1
ATOM 1034 C C . GLU A 1 133 ? -2.620 -10.109 2.984 1.00 90.56 133 GLU A C 1
ATOM 1036 O O . GLU A 1 133 ? -1.521 -10.020 3.540 1.00 90.56 133 GLU A O 1
ATOM 1041 N N . PHE A 1 134 ? -3.763 -9.897 3.628 1.00 90.56 134 PHE A N 1
ATOM 1042 C CA . PHE A 1 134 ? -3.855 -9.643 5.062 1.00 90.56 134 PHE A CA 1
ATOM 1043 C C . PHE A 1 134 ? -5.064 -10.368 5.655 1.00 90.56 134 PHE A C 1
ATOM 1045 O O . PHE A 1 134 ? -5.997 -10.738 4.947 1.00 90.56 134 PHE A O 1
ATOM 1052 N N . VAL A 1 135 ? -5.045 -10.582 6.969 1.00 89.88 135 VAL A N 1
ATOM 1053 C CA . VAL A 1 135 ? -6.109 -11.297 7.684 1.00 89.88 135 VAL A CA 1
ATOM 1054 C C . VAL A 1 135 ? -6.942 -10.309 8.489 1.00 89.88 135 VAL A C 1
ATOM 1056 O O . VAL A 1 135 ? -6.401 -9.446 9.183 1.00 89.88 135 VAL A O 1
ATOM 1059 N N . ILE A 1 136 ? -8.264 -10.449 8.417 1.00 87.12 136 ILE A N 1
ATOM 1060 C CA . ILE A 1 136 ? -9.190 -9.655 9.224 1.00 87.12 136 ILE A CA 1
ATOM 1061 C C . ILE A 1 136 ? -9.100 -10.081 10.695 1.00 87.12 136 ILE A C 1
ATOM 1063 O O . ILE A 1 136 ? -9.234 -11.276 10.984 1.00 87.12 136 ILE A O 1
ATOM 1067 N N . PRO A 1 137 ? -8.922 -9.140 11.642 1.00 90.25 137 PRO A N 1
ATOM 1068 C CA . PRO A 1 137 ? -8.837 -9.474 13.058 1.00 90.25 137 PRO A CA 1
ATOM 1069 C C . PRO A 1 137 ? -10.060 -10.238 13.576 1.00 90.25 137 PRO A C 1
ATOM 1071 O O . PRO A 1 137 ? -11.196 -10.005 13.163 1.00 90.25 137 PRO A O 1
ATOM 1074 N N . GLU A 1 138 ? -9.834 -11.150 14.519 1.00 88.62 138 GLU A N 1
ATOM 1075 C CA . GLU A 1 138 ? -10.908 -11.959 15.105 1.00 88.62 138 GLU A CA 1
ATOM 1076 C C . GLU A 1 138 ? -11.764 -11.208 16.134 1.00 88.62 138 GLU A C 1
ATOM 1078 O O . GLU A 1 138 ? -12.885 -11.617 16.422 1.00 88.62 138 GLU A O 1
ATOM 1083 N N . ASN A 1 139 ? -11.248 -10.106 16.677 1.00 85.62 139 ASN A N 1
ATOM 1084 C CA . ASN A 1 139 ? -11.861 -9.341 17.760 1.00 85.62 139 ASN A CA 1
ATOM 1085 C C . ASN A 1 139 ? -12.843 -8.256 17.279 1.00 85.62 139 ASN A C 1
ATOM 1087 O O . ASN A 1 139 ? -13.140 -7.335 18.036 1.00 85.62 139 ASN A O 1
ATOM 1091 N N . LEU A 1 140 ? -13.301 -8.331 16.027 1.00 85.62 140 LEU A N 1
ATOM 1092 C CA . LEU A 1 140 ? -14.301 -7.423 15.462 1.00 85.62 140 LEU A CA 1
ATOM 1093 C C . LEU A 1 140 ? -15.716 -7.974 15.669 1.00 85.62 140 LEU A C 1
ATOM 1095 O O . LEU A 1 140 ? -15.924 -9.187 15.616 1.00 85.62 140 LEU A O 1
ATOM 1099 N N . ASN A 1 141 ? -16.698 -7.102 15.869 1.00 81.38 141 ASN A N 1
ATOM 1100 C CA . ASN A 1 141 ? -18.095 -7.504 15.986 1.00 81.38 141 ASN A CA 1
ATOM 1101 C C . ASN A 1 141 ? -18.773 -7.558 14.617 1.00 81.38 141 ASN A C 1
ATOM 1103 O O . ASN A 1 141 ? -18.393 -6.885 13.660 1.00 81.38 141 ASN A O 1
ATOM 1107 N N . VAL A 1 142 ? -19.816 -8.377 14.519 1.00 76.88 142 VAL A N 1
ATOM 1108 C CA . VAL A 1 142 ? -20.659 -8.430 13.322 1.00 76.88 142 VAL A CA 1
ATOM 1109 C C . VAL A 1 142 ? -21.304 -7.060 13.095 1.00 76.88 142 VAL A C 1
ATOM 1111 O O . VAL A 1 142 ? -21.831 -6.464 14.029 1.00 76.88 142 VAL A O 1
ATOM 1114 N N . GLY A 1 143 ? -21.266 -6.569 11.854 1.00 74.62 143 GLY A N 1
ATOM 1115 C CA . GLY A 1 143 ? -21.768 -5.240 11.497 1.00 74.62 143 GLY A CA 1
ATOM 1116 C C . GLY A 1 143 ? -20.765 -4.098 11.693 1.00 74.62 143 GLY A C 1
ATOM 1117 O O . GLY A 1 143 ? -21.044 -2.985 11.242 1.00 74.62 143 GLY A O 1
ATOM 1118 N N . ASP A 1 144 ? -19.590 -4.357 12.283 1.00 77.44 144 ASP A N 1
ATOM 1119 C CA . ASP A 1 144 ? -18.546 -3.341 12.404 1.00 77.44 144 ASP A CA 1
ATOM 1120 C C . ASP A 1 144 ? -18.077 -2.859 11.026 1.00 77.44 144 ASP A C 1
ATOM 1122 O O . ASP A 1 144 ? -17.933 -3.620 10.056 1.00 77.44 144 ASP A O 1
ATOM 1126 N N . VAL A 1 145 ? -17.788 -1.560 10.964 1.00 79.38 145 VAL A N 1
ATOM 1127 C CA . VAL A 1 145 ? -17.075 -0.951 9.845 1.00 79.38 145 VAL A CA 1
ATOM 1128 C C . VAL A 1 145 ? -15.601 -0.907 10.207 1.00 79.38 145 VAL A C 1
ATOM 1130 O O . VAL A 1 145 ? -15.193 -0.163 11.096 1.00 79.38 145 VAL A O 1
ATOM 1133 N N . TYR A 1 146 ? -14.801 -1.683 9.488 1.00 83.62 146 TYR A N 1
ATOM 1134 C CA . TYR A 1 146 ? -13.357 -1.718 9.643 1.00 83.62 146 TYR A CA 1
ATOM 1135 C C . TYR A 1 146 ? -12.703 -0.930 8.508 1.00 83.62 146 TYR A C 1
ATOM 1137 O O . TYR A 1 146 ? -13.029 -1.104 7.332 1.00 83.62 146 TYR A O 1
ATOM 1145 N N . THR A 1 147 ? -11.801 -0.017 8.851 1.00 84.81 147 THR A N 1
ATOM 1146 C CA . THR A 1 147 ? -11.044 0.761 7.864 1.00 84.81 147 THR A CA 1
ATOM 1147 C C . THR A 1 147 ? -9.649 0.201 7.752 1.00 84.81 147 THR A C 1
ATOM 1149 O O . THR A 1 147 ? -9.006 -0.067 8.766 1.00 84.81 147 THR A O 1
ATOM 1152 N N . VAL A 1 148 ? -9.192 0.039 6.514 1.00 88.19 148 VAL A N 1
ATOM 1153 C CA . VAL A 1 148 ? -7.857 -0.459 6.209 1.00 88.19 148 VAL A CA 1
ATOM 1154 C C . VAL A 1 148 ? -7.092 0.603 5.432 1.00 88.19 148 VAL A C 1
ATOM 1156 O O . VAL A 1 148 ? -7.617 1.215 4.505 1.00 88.19 148 VAL A O 1
ATOM 1159 N N . TYR A 1 149 ? -5.843 0.831 5.815 1.00 88.81 149 TYR A N 1
ATOM 1160 C CA . TYR A 1 149 ? -4.924 1.702 5.097 1.00 88.81 149 TYR A CA 1
ATOM 1161 C C . TYR A 1 149 ? -3.873 0.841 4.416 1.00 88.81 149 TYR A C 1
ATOM 1163 O O . TYR A 1 149 ? -3.239 0.005 5.062 1.00 88.81 149 TYR A O 1
ATOM 1171 N N . TRP A 1 150 ? -3.685 1.068 3.123 1.00 90.12 150 TRP A N 1
ATOM 1172 C CA . TRP A 1 150 ? -2.539 0.564 2.386 1.00 90.12 150 TRP A CA 1
ATOM 1173 C C . TRP A 1 150 ? -1.520 1.691 2.264 1.00 90.12 150 TRP A C 1
ATOM 1175 O O . TRP A 1 150 ? -1.839 2.760 1.741 1.00 90.12 150 TRP A O 1
ATOM 1185 N N . VAL A 1 151 ? -0.317 1.462 2.778 1.00 92.06 151 VAL A N 1
ATOM 1186 C CA . VAL A 1 151 ? 0.794 2.418 2.754 1.00 92.06 151 VAL A CA 1
ATOM 1187 C C . VAL A 1 151 ? 1.962 1.768 2.032 1.00 92.06 151 VAL A C 1
ATOM 1189 O O . VAL A 1 151 ? 2.361 0.667 2.396 1.00 92.06 151 VAL A O 1
ATOM 1192 N N . TRP A 1 152 ? 2.536 2.439 1.043 1.00 92.81 152 TRP A N 1
ATOM 1193 C CA . TRP A 1 152 ? 3.730 1.996 0.333 1.00 92.81 152 TRP A CA 1
ATOM 1194 C C . TRP A 1 152 ? 4.867 2.989 0.561 1.00 92.81 152 TRP A C 1
ATOM 1196 O O . TRP A 1 152 ? 4.775 4.141 0.146 1.00 92.81 152 TRP A O 1
ATOM 1206 N N . ASP A 1 153 ? 5.917 2.544 1.250 1.00 93.19 153 ASP A N 1
ATOM 1207 C CA . ASP A 1 153 ? 7.157 3.300 1.457 1.00 93.19 153 ASP A CA 1
ATOM 1208 C C . ASP A 1 153 ? 8.116 2.970 0.305 1.00 93.19 153 ASP A C 1
ATOM 1210 O O . ASP A 1 153 ? 8.716 1.889 0.277 1.00 93.19 153 ASP A O 1
ATOM 1214 N N . PHE A 1 154 ? 8.216 3.890 -0.658 1.00 91.94 154 PHE A N 1
ATOM 1215 C CA . PHE A 1 154 ? 9.079 3.800 -1.837 1.00 91.94 154 PHE A CA 1
ATOM 1216 C C . PHE A 1 154 ? 10.347 4.652 -1.672 1.00 91.94 154 PHE A C 1
ATOM 1218 O O . PHE A 1 154 ? 11.041 4.950 -2.644 1.00 91.94 154 PHE A O 1
ATOM 1225 N N . SER A 1 155 ? 10.707 5.039 -0.441 1.00 90.06 155 SER A N 1
ATOM 1226 C CA . SER A 1 155 ? 11.724 6.074 -0.223 1.00 90.06 155 SER A CA 1
ATOM 1227 C C . SER A 1 155 ? 13.163 5.681 -0.610 1.00 90.06 155 SER A C 1
ATOM 1229 O O . SER A 1 155 ? 14.074 6.511 -0.619 1.00 90.06 155 SER A O 1
ATOM 1231 N N . TRP A 1 156 ? 13.394 4.404 -0.925 1.00 89.88 156 TRP A N 1
ATOM 1232 C CA . TRP A 1 156 ? 14.704 3.837 -1.278 1.00 89.88 156 TRP A CA 1
ATOM 1233 C C . TRP A 1 156 ? 14.799 3.402 -2.743 1.00 89.88 156 TRP A C 1
ATOM 1235 O O . TRP A 1 156 ? 15.625 2.555 -3.094 1.00 89.88 156 TRP A O 1
ATOM 1245 N N . HIS A 1 157 ? 13.966 3.969 -3.611 1.00 89.31 157 HIS A N 1
ATOM 1246 C CA . HIS A 1 157 ? 13.883 3.571 -5.012 1.00 89.31 157 HIS A CA 1
ATOM 1247 C C . HIS A 1 157 ? 15.174 3.765 -5.808 1.00 89.31 157 HIS A C 1
ATOM 1249 O O . HIS A 1 157 ? 15.418 3.000 -6.731 1.00 89.31 157 HIS A O 1
ATOM 1255 N N . PHE A 1 158 ? 16.051 4.692 -5.416 1.00 90.75 158 PHE A N 1
ATOM 1256 C CA . PHE A 1 158 ? 17.377 4.850 -6.030 1.00 90.75 158 PHE A CA 1
ATOM 1257 C C . PHE A 1 158 ? 18.460 3.908 -5.476 1.00 90.75 158 PHE A C 1
ATOM 1259 O O . PHE A 1 158 ? 19.579 3.904 -5.991 1.00 90.75 158 PHE A O 1
ATOM 1266 N N . GLY A 1 159 ? 18.132 3.094 -4.470 1.00 87.94 159 GLY A N 1
ATOM 1267 C CA . GLY A 1 159 ? 19.058 2.206 -3.771 1.00 87.94 159 GLY A CA 1
ATOM 1268 C C . GLY A 1 159 ? 19.475 2.745 -2.403 1.00 87.94 159 GLY A C 1
ATOM 1269 O O . GLY A 1 159 ? 19.440 3.946 -2.141 1.00 87.94 159 GLY A O 1
ATOM 1270 N N . ARG A 1 160 ? 19.862 1.839 -1.496 1.00 86.88 160 ARG A N 1
ATOM 1271 C CA . ARG A 1 160 ? 20.269 2.189 -0.116 1.00 86.88 160 ARG A CA 1
ATOM 1272 C C . ARG A 1 160 ? 21.637 2.870 -0.037 1.00 86.88 160 ARG A C 1
ATOM 1274 O O . ARG A 1 160 ? 21.990 3.401 1.009 1.00 86.88 160 ARG A O 1
ATOM 1281 N N . ASP A 1 161 ? 22.399 2.831 -1.127 1.00 87.69 161 ASP A N 1
ATOM 1282 C CA . ASP A 1 161 ? 23.664 3.544 -1.297 1.00 87.69 161 ASP A CA 1
ATOM 1283 C C . ASP A 1 161 ? 23.471 5.013 -1.715 1.00 87.69 161 ASP A C 1
ATOM 1285 O O . ASP A 1 161 ? 24.436 5.777 -1.745 1.00 87.69 161 ASP A O 1
ATOM 1289 N N . LYS A 1 162 ? 22.240 5.418 -2.050 1.00 86.81 162 LYS A N 1
ATOM 1290 C CA . LYS A 1 162 ? 21.884 6.794 -2.409 1.00 86.81 162 LYS A CA 1
ATOM 1291 C C . LYS A 1 162 ? 21.173 7.497 -1.251 1.00 86.81 162 LYS A C 1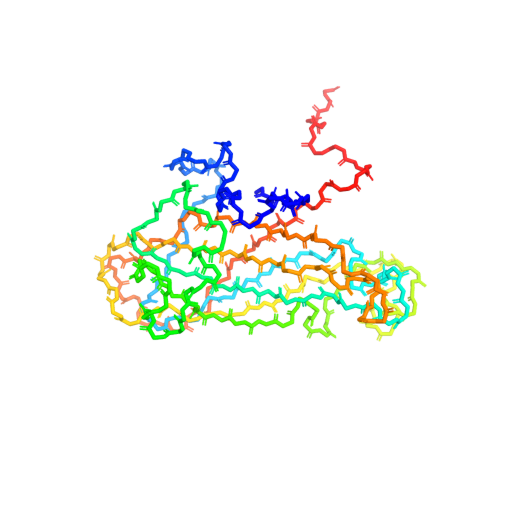
ATOM 1293 O O . LYS A 1 162 ? 20.616 6.829 -0.377 1.00 86.81 162 LYS A O 1
ATOM 1298 N N . PRO A 1 163 ? 21.166 8.845 -1.228 1.00 86.44 163 PRO A N 1
ATOM 1299 C CA . PRO A 1 163 ? 20.336 9.589 -0.291 1.00 86.44 163 PRO A CA 1
ATOM 1300 C C . PRO A 1 163 ? 18.874 9.139 -0.376 1.00 86.44 163 PRO A C 1
ATOM 1302 O O . PRO A 1 163 ? 18.328 8.985 -1.468 1.00 86.44 163 PRO A O 1
ATOM 1305 N N . ARG A 1 164 ? 18.253 8.938 0.788 1.00 85.69 164 ARG A N 1
ATOM 1306 C CA . ARG A 1 164 ? 16.834 8.596 0.905 1.00 85.69 164 ARG A CA 1
ATOM 1307 C C . ARG A 1 164 ? 15.988 9.734 0.329 1.00 85.69 164 ARG A C 1
ATOM 1309 O O . ARG A 1 164 ? 16.164 10.885 0.725 1.00 85.69 164 ARG A O 1
ATOM 1316 N N . VAL A 1 165 ? 15.067 9.408 -0.573 1.00 85.94 165 VAL A N 1
ATOM 1317 C CA . VAL A 1 165 ? 14.111 10.363 -1.146 1.00 85.94 165 VAL A CA 1
ATOM 1318 C C . VAL A 1 165 ? 12.751 10.022 -0.577 1.00 85.94 165 VAL A C 1
ATOM 1320 O O . VAL A 1 165 ? 12.213 8.979 -0.910 1.00 85.94 165 VAL A O 1
ATOM 1323 N N . GLU A 1 166 ? 12.215 10.856 0.311 1.00 86.00 166 GLU A N 1
ATOM 1324 C CA . GLU A 1 166 ? 10.969 10.517 0.998 1.00 86.00 166 GLU A CA 1
ATOM 1325 C C . GLU A 1 166 ? 9.779 10.509 0.048 1.00 86.00 166 GLU A C 1
ATOM 1327 O O . GLU A 1 166 ? 9.349 11.552 -0.446 1.00 86.00 166 GLU A O 1
ATOM 1332 N N . GLU A 1 167 ? 9.254 9.310 -0.184 1.00 84.62 167 GLU A N 1
ATOM 1333 C CA . GLU A 1 167 ? 8.184 9.069 -1.130 1.00 84.62 167 GLU A CA 1
ATOM 1334 C C . GLU A 1 167 ? 7.287 7.944 -0.622 1.00 84.62 167 GLU A C 1
ATOM 1336 O O . GLU A 1 167 ? 7.615 6.757 -0.695 1.00 84.62 167 GLU A O 1
ATOM 1341 N N . VAL A 1 168 ? 6.137 8.341 -0.080 1.00 81.56 168 VAL A N 1
ATOM 1342 C CA . VAL A 1 168 ? 5.161 7.416 0.490 1.00 81.56 168 VAL A CA 1
ATOM 1343 C C . VAL A 1 168 ? 3.829 7.570 -0.222 1.00 81.56 168 VAL A C 1
ATOM 1345 O O . VAL A 1 168 ? 3.316 8.677 -0.381 1.00 81.56 168 VAL A O 1
ATOM 1348 N N . TYR A 1 169 ? 3.238 6.451 -0.621 1.00 82.69 169 TYR A N 1
ATOM 1349 C CA . TYR A 1 169 ? 1.913 6.410 -1.224 1.00 82.69 169 TYR A CA 1
ATOM 1350 C C . TYR A 1 169 ? 0.913 5.814 -0.260 1.00 82.69 169 TYR A C 1
ATOM 1352 O O . TYR A 1 169 ? 1.201 4.829 0.418 1.00 82.69 169 TYR A O 1
ATOM 1360 N N . ILE A 1 170 ? -0.283 6.393 -0.222 1.00 76.50 170 ILE A N 1
ATOM 1361 C CA . ILE A 1 170 ? -1.349 5.913 0.648 1.00 76.50 170 ILE A CA 1
ATOM 1362 C C . ILE A 1 170 ? -2.630 5.732 -0.141 1.00 76.50 170 ILE A C 1
ATOM 1364 O O . ILE A 1 170 ? -2.994 6.539 -1.004 1.00 76.50 170 ILE A O 1
ATOM 1368 N N . ILE A 1 171 ? -3.337 4.665 0.206 1.00 73.69 171 ILE A N 1
ATOM 1369 C CA . ILE A 1 171 ? -4.736 4.470 -0.126 1.00 73.69 171 ILE A CA 1
ATOM 1370 C C . ILE A 1 171 ? -5.471 4.162 1.169 1.00 73.69 171 ILE A C 1
ATOM 1372 O O . ILE A 1 171 ? -5.254 3.129 1.803 1.00 73.69 171 ILE A O 1
ATOM 1376 N N . ALA A 1 172 ? -6.383 5.054 1.539 1.00 63.69 172 ALA A N 1
ATOM 1377 C CA . ALA A 1 172 ? -7.377 4.748 2.546 1.00 63.69 172 ALA A CA 1
ATOM 1378 C C . ALA A 1 172 ? -8.504 3.946 1.901 1.00 63.69 172 ALA A C 1
ATOM 1380 O O . ALA A 1 172 ? -9.327 4.475 1.150 1.00 63.69 172 ALA A O 1
ATOM 1381 N N . LEU A 1 173 ? -8.550 2.657 2.217 1.00 60.38 173 LEU A N 1
ATOM 1382 C CA . LEU A 1 173 ? -9.706 1.819 1.961 1.00 60.38 173 LEU A CA 1
ATOM 1383 C C . LEU A 1 173 ? -10.682 2.040 3.112 1.00 60.38 173 LEU A C 1
ATOM 1385 O O . LEU A 1 173 ? -10.889 1.196 3.987 1.00 60.38 173 LEU A O 1
ATOM 1389 N N . CYS A 1 174 ? -11.287 3.228 3.114 1.00 50.72 174 CYS A N 1
ATOM 1390 C CA . CYS A 1 174 ? -12.543 3.432 3.809 1.00 50.72 174 CYS A CA 1
ATOM 1391 C C . CYS A 1 174 ? -13.519 2.468 3.153 1.00 50.72 174 CYS A C 1
ATOM 1393 O O . CYS A 1 174 ? -13.949 2.783 2.044 1.00 50.72 174 CYS A O 1
ATOM 1395 N N . SER A 1 175 ? -13.801 1.318 3.787 1.00 48.25 175 SER A N 1
ATOM 1396 C CA . SER A 1 175 ? -14.986 0.460 3.594 1.00 48.25 175 SER A CA 1
ATOM 1397 C C . SER A 1 175 ? -14.707 -1.055 3.553 1.00 48.25 175 SER A C 1
ATOM 1399 O O . SER A 1 175 ? -14.980 -1.703 2.540 1.00 48.25 175 SER A O 1
ATOM 1401 N N . LEU A 1 176 ? -14.280 -1.665 4.661 1.00 44.75 176 LEU A N 1
ATOM 1402 C CA . LEU A 1 176 ? -14.676 -3.052 4.930 1.00 44.75 176 LEU A CA 1
ATOM 1403 C C . LEU A 1 176 ? -15.886 -3.034 5.872 1.00 44.75 176 LEU A C 1
ATOM 1405 O O . LEU A 1 176 ? -15.816 -2.494 6.972 1.00 44.75 176 LEU A O 1
ATOM 1409 N N . CYS A 1 177 ? -17.012 -3.593 5.443 1.00 39.12 177 CYS A N 1
ATOM 1410 C CA . CYS A 1 177 ? -18.143 -3.891 6.322 1.00 39.12 177 CYS A CA 1
ATOM 1411 C C . CYS A 1 177 ? -18.144 -5.386 6.590 1.00 39.12 177 CYS A C 1
ATOM 1413 O O . CYS A 1 177 ? -18.219 -6.156 5.642 1.00 39.12 177 CYS A O 1
ATOM 1415 N N . LEU A 1 178 ? -18.109 -5.825 7.842 1.00 36.88 178 LEU A N 1
ATOM 1416 C CA . LEU A 1 178 ? -18.273 -7.255 8.098 1.00 36.88 178 LEU A CA 1
ATOM 1417 C C . LEU A 1 178 ? -19.740 -7.644 7.811 1.00 36.88 178 LEU A C 1
ATOM 1419 O O . LEU A 1 178 ? -20.641 -6.945 8.287 1.00 36.88 178 LEU A O 1
ATOM 1423 N N . PRO A 1 179 ? -20.027 -8.683 6.998 1.00 32.88 179 PRO A N 1
ATOM 1424 C CA . PRO A 1 179 ? -21.394 -9.082 6.707 1.00 32.88 179 PRO A CA 1
ATOM 1425 C C . PRO A 1 179 ? -22.089 -9.554 7.988 1.00 32.88 179 PRO A C 1
ATOM 1427 O O . PRO A 1 179 ? -21.457 -10.103 8.889 1.00 32.88 179 PRO A O 1
ATOM 1430 N N . ALA A 1 180 ? -23.409 -9.355 8.040 1.00 35.50 180 ALA A N 1
ATOM 1431 C CA . ALA A 1 180 ? -24.270 -9.788 9.139 1.00 35.50 180 ALA A CA 1
ATOM 1432 C C . ALA A 1 180 ? -24.437 -11.319 9.232 1.00 35.50 180 ALA A C 1
ATOM 1434 O O . ALA A 1 180 ? -25.013 -11.815 10.194 1.00 35.50 180 ALA A O 1
ATOM 1435 N N . GLU A 1 181 ? -23.912 -12.078 8.269 1.00 34.09 181 GLU A N 1
ATOM 1436 C CA . GLU A 1 181 ? -24.069 -13.526 8.202 1.00 34.09 181 GLU A CA 1
ATOM 1437 C C . GLU A 1 181 ? -22.723 -14.196 7.926 1.00 34.09 181 GLU A C 1
ATOM 1439 O O . GLU A 1 181 ? -22.015 -13.862 6.972 1.00 34.09 181 GLU A O 1
ATOM 1444 N N . ILE A 1 182 ? -22.379 -15.159 8.784 1.00 35.03 182 ILE A N 1
ATOM 1445 C CA . ILE A 1 182 ? -21.297 -16.115 8.559 1.00 35.03 182 ILE A CA 1
ATOM 1446 C C . ILE A 1 182 ? -21.763 -17.021 7.417 1.00 35.03 182 ILE A C 1
ATOM 1448 O O . ILE A 1 182 ? -22.422 -18.033 7.645 1.00 35.03 182 ILE A O 1
ATOM 1452 N N . ILE A 1 183 ? -21.460 -16.646 6.176 1.00 35.72 183 ILE A N 1
ATOM 1453 C CA . ILE A 1 183 ? -21.642 -17.553 5.045 1.00 35.72 183 ILE A CA 1
ATOM 1454 C C . ILE A 1 183 ? -20.511 -18.575 5.158 1.00 35.72 183 ILE A C 1
ATOM 1456 O O . ILE A 1 183 ? -19.341 -18.241 4.986 1.00 35.72 183 ILE A O 1
ATOM 1460 N N . GLY A 1 184 ? -20.860 -19.800 5.546 1.00 30.06 184 GLY A N 1
ATOM 1461 C CA . GLY A 1 184 ? -19.941 -20.878 5.909 1.00 30.06 184 GLY A CA 1
ATOM 1462 C C . GLY A 1 184 ? -19.122 -21.470 4.761 1.00 30.06 184 GLY A C 1
ATOM 1463 O O . GLY A 1 184 ? -19.060 -22.685 4.657 1.00 30.06 184 GLY A O 1
ATOM 1464 N N . ASN A 1 185 ? -18.476 -20.655 3.924 1.00 35.91 185 ASN A N 1
ATOM 1465 C CA . ASN A 1 185 ? -17.492 -21.126 2.954 1.00 35.91 185 ASN A CA 1
ATOM 1466 C C . ASN A 1 185 ? -16.288 -20.181 2.880 1.00 35.91 185 ASN A C 1
ATOM 1468 O O . ASN A 1 185 ? -16.429 -18.965 2.750 1.00 35.91 185 ASN A O 1
ATOM 1472 N N . SER A 1 186 ? -15.092 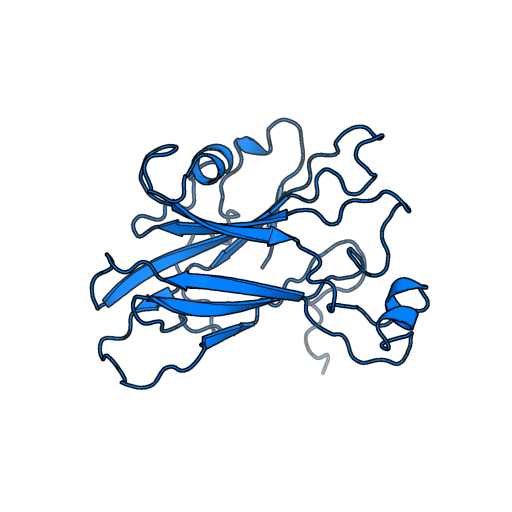-20.770 2.956 1.00 40.78 186 SER A N 1
ATOM 1473 C CA . SER A 1 186 ? -13.781 -20.118 2.906 1.00 40.78 186 SER A CA 1
ATOM 1474 C C . SER A 1 186 ? -13.474 -19.551 1.515 1.00 40.78 186 SER A C 1
ATOM 1476 O O . SER A 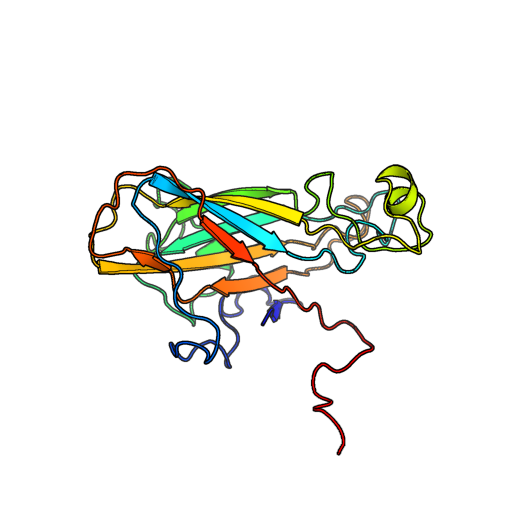1 186 ? -12.609 -20.049 0.795 1.00 40.78 186 SER A O 1
ATOM 1478 N N . LEU A 1 187 ? -14.202 -18.524 1.096 1.00 41.69 187 LEU A N 1
ATOM 1479 C CA . LEU A 1 187 ? -13.887 -17.814 -0.135 1.00 41.69 187 LEU A CA 1
ATOM 1480 C C . LEU A 1 187 ? -12.836 -16.747 0.179 1.00 41.69 187 LEU A C 1
ATOM 1482 O O . LEU A 1 187 ? -13.057 -15.864 1.006 1.00 41.69 187 LEU A O 1
ATOM 1486 N N . LEU A 1 188 ? -11.670 -16.839 -0.463 1.00 43.22 188 LEU A N 1
ATOM 1487 C CA . LEU A 1 188 ? -10.747 -15.709 -0.558 1.00 43.22 188 LEU A CA 1
ATOM 1488 C C . LEU A 1 188 ? -11.511 -14.549 -1.190 1.00 43.22 188 LEU A C 1
ATOM 1490 O O . LEU A 1 188 ? -12.139 -14.719 -2.234 1.00 43.22 188 LEU A O 1
ATOM 1494 N N . MET A 1 189 ? -11.494 -13.391 -0.539 1.00 50.28 189 MET A N 1
ATOM 1495 C CA . MET A 1 189 ? -12.150 -12.214 -1.082 1.00 50.28 189 MET A CA 1
ATOM 1496 C C . MET A 1 189 ? -11.101 -11.294 -1.688 1.00 50.28 189 MET A C 1
ATOM 1498 O O . MET A 1 189 ? -10.126 -10.928 -1.027 1.00 50.28 189 MET A O 1
ATOM 1502 N N . GLU A 1 190 ? -11.300 -10.954 -2.956 1.00 43.59 190 GLU A N 1
ATOM 1503 C CA . GLU A 1 190 ? -10.363 -10.145 -3.721 1.00 43.59 190 GLU A CA 1
ATOM 1504 C C . GLU A 1 190 ? -10.788 -8.680 -3.721 1.00 43.59 190 GLU A C 1
ATOM 1506 O O . GLU A 1 190 ? -11.916 -8.320 -4.061 1.00 43.59 190 GLU A O 1
ATOM 1511 N N . LEU A 1 191 ? -9.851 -7.829 -3.330 1.00 53.69 191 LEU A N 1
ATOM 1512 C CA . LEU A 1 191 ? -9.912 -6.391 -3.450 1.00 53.69 191 LEU A CA 1
ATOM 1513 C C . LEU A 1 191 ? -8.995 -5.978 -4.602 1.00 53.69 191 LEU A C 1
ATOM 1515 O O . LEU A 1 191 ? -7.770 -6.034 -4.495 1.00 53.69 191 LEU A O 1
ATOM 1519 N N . ILE A 1 192 ? -9.579 -5.524 -5.705 1.00 49.91 192 ILE A N 1
ATOM 1520 C CA . ILE A 1 192 ? -8.798 -4.932 -6.790 1.00 49.91 192 ILE A CA 1
ATOM 1521 C C . ILE A 1 192 ? -8.565 -3.463 -6.442 1.00 49.91 192 ILE A C 1
ATOM 1523 O O . ILE A 1 192 ? -9.462 -2.623 -6.520 1.00 49.91 192 ILE A O 1
ATOM 1527 N N . LEU A 1 193 ? -7.342 -3.156 -6.031 1.00 52.22 193 LEU A N 1
ATOM 1528 C CA . LEU A 1 193 ? -6.845 -1.800 -5.899 1.00 52.22 193 LEU A CA 1
ATOM 1529 C C . LEU A 1 193 ? -6.351 -1.348 -7.271 1.00 52.22 193 LEU A C 1
ATOM 1531 O O . LEU A 1 193 ? -5.241 -1.664 -7.685 1.00 52.22 193 LEU A O 1
ATOM 1535 N N . VAL A 1 194 ? -7.151 -0.561 -7.987 1.00 41.56 194 VAL A N 1
ATOM 1536 C CA . VAL A 1 194 ? -6.619 0.132 -9.167 1.00 41.56 194 VAL A CA 1
ATOM 1537 C C . VAL A 1 194 ? -5.855 1.363 -8.688 1.00 41.56 194 VAL A C 1
ATOM 1539 O O . VAL A 1 194 ? -6.419 2.407 -8.344 1.00 41.56 194 VAL A O 1
ATOM 1542 N N . VAL A 1 195 ? -4.546 1.183 -8.577 1.00 41.72 195 VAL A N 1
ATOM 1543 C CA . VAL A 1 195 ? -3.592 2.164 -8.072 1.00 41.72 195 VAL A CA 1
ATOM 1544 C C . VAL A 1 195 ? -3.099 2.996 -9.252 1.00 41.72 195 VAL A C 1
ATOM 1546 O O . VAL A 1 195 ? -2.110 2.671 -9.894 1.00 41.72 195 VAL A O 1
ATOM 1549 N N . TYR A 1 196 ? -3.830 4.062 -9.582 1.00 34.44 196 TYR A N 1
ATOM 1550 C CA . TYR A 1 196 ? -3.394 5.019 -10.601 1.00 34.44 196 TYR A CA 1
ATOM 1551 C C . TYR A 1 196 ? -2.299 5.921 -10.019 1.00 34.44 196 TYR A C 1
ATOM 1553 O O . TYR A 1 196 ? -2.594 6.895 -9.326 1.00 34.44 196 TYR A O 1
ATOM 1561 N N . PHE A 1 197 ? -1.032 5.594 -10.260 1.00 40.88 197 PHE A N 1
ATOM 1562 C CA . PHE A 1 197 ? 0.090 6.471 -9.929 1.00 40.88 197 PHE A CA 1
ATOM 1563 C C . PHE A 1 197 ? 0.208 7.548 -11.010 1.00 40.88 197 PHE A C 1
ATOM 1565 O O . PHE A 1 197 ? 0.731 7.312 -12.095 1.00 40.88 197 PHE A O 1
ATOM 1572 N N . LEU A 1 198 ? -0.353 8.729 -10.750 1.00 28.06 198 LEU A N 1
ATOM 1573 C CA . LEU A 1 198 ? -0.245 9.861 -11.667 1.00 28.06 198 LEU A CA 1
ATOM 1574 C C . LEU A 1 198 ? 1.149 10.492 -11.558 1.00 28.06 198 LEU A C 1
ATOM 1576 O O . LEU A 1 198 ? 1.321 11.515 -10.901 1.00 28.06 198 LEU A O 1
ATOM 1580 N N . HIS A 1 199 ? 2.118 9.912 -12.260 1.00 28.12 199 HIS A N 1
ATOM 1581 C CA . HIS A 1 199 ? 3.343 10.600 -12.664 1.00 28.12 199 HIS A CA 1
ATOM 1582 C C . HIS A 1 199 ? 3.292 10.771 -14.176 1.00 28.12 199 HIS A C 1
ATOM 1584 O O . HIS A 1 199 ? 3.583 9.835 -14.902 1.00 28.12 199 HIS A O 1
ATOM 1590 N N . GLY A 1 200 ? 2.852 11.953 -14.624 1.00 30.42 200 GLY A N 1
ATOM 1591 C CA . GLY A 1 200 ? 3.029 12.480 -15.985 1.00 30.42 200 GLY A CA 1
ATOM 1592 C C . GLY A 1 200 ? 2.688 11.551 -17.164 1.00 30.42 200 GLY A C 1
ATOM 1593 O O . GLY A 1 200 ? 3.491 10.712 -17.541 1.00 30.42 200 GLY A O 1
ATOM 1594 N N . TYR A 1 201 ? 1.574 11.860 -17.845 1.00 26.97 201 TYR A N 1
ATOM 1595 C CA . TYR A 1 201 ? 1.140 11.375 -19.175 1.00 26.97 201 TYR A CA 1
ATOM 1596 C C . TYR A 1 201 ? 0.241 10.125 -19.253 1.00 26.97 201 TYR A C 1
ATOM 1598 O O . TYR A 1 201 ? 0.556 9.148 -19.923 1.00 26.97 201 TYR A O 1
ATOM 1606 N N . ARG A 1 202 ? -0.979 10.232 -18.713 1.00 23.00 202 ARG A N 1
ATOM 1607 C CA . ARG A 1 202 ? -2.241 10.270 -19.495 1.00 23.00 202 ARG A CA 1
ATOM 1608 C C . ARG A 1 202 ? -3.413 10.494 -18.534 1.00 23.00 202 ARG A C 1
ATOM 1610 O O . ARG A 1 202 ? -3.587 9.769 -17.560 1.00 23.00 202 ARG A O 1
ATOM 1617 N N . ASN A 1 203 ? -4.184 11.546 -18.792 1.00 23.98 203 ASN A N 1
ATOM 1618 C CA . ASN A 1 203 ? -5.306 11.968 -17.962 1.00 23.98 203 ASN A CA 1
ATOM 1619 C C . ASN A 1 203 ? -6.439 10.934 -18.021 1.00 23.98 203 ASN A C 1
ATOM 1621 O O . ASN A 1 203 ? -7.051 10.751 -19.066 1.00 23.98 203 ASN A O 1
ATOM 1625 N N . CYS A 1 204 ? -6.806 10.336 -16.887 1.00 25.22 204 CYS A N 1
ATOM 1626 C CA . CYS A 1 204 ? -8.134 9.730 -16.711 1.00 25.22 204 CYS A CA 1
ATOM 1627 C C . CYS A 1 204 ? -9.176 10.823 -16.399 1.00 25.22 204 CYS A C 1
ATOM 1629 O O . CYS A 1 204 ? -9.865 10.763 -15.383 1.00 25.22 204 CYS A O 1
ATOM 1631 N N . LEU A 1 205 ? -9.228 11.854 -17.249 1.00 29.20 205 LEU A N 1
ATOM 1632 C CA . LEU A 1 205 ? -10.288 12.867 -17.287 1.00 29.20 205 LEU A CA 1
ATOM 1633 C C . LEU A 1 205 ? -10.827 13.117 -18.704 1.00 29.20 205 LEU A C 1
ATOM 1635 O O . LEU A 1 205 ? -11.748 13.915 -18.850 1.00 29.20 205 LEU A O 1
ATOM 1639 N N . ASP A 1 206 ? -10.356 12.391 -19.719 1.00 27.00 206 ASP A N 1
ATOM 1640 C CA . ASP A 1 206 ? -11.051 12.373 -21.003 1.00 27.00 206 ASP A CA 1
ATOM 1641 C C . ASP A 1 206 ? -12.188 11.351 -20.909 1.00 27.00 206 ASP A C 1
ATOM 1643 O O . ASP A 1 206 ? -12.004 10.140 -21.051 1.00 27.00 206 ASP A O 1
ATOM 1647 N N . GLY A 1 207 ? -13.380 11.857 -20.586 1.00 27.89 207 GLY A N 1
ATOM 1648 C CA . GLY A 1 207 ? -14.623 11.146 -20.866 1.00 27.89 207 GLY A CA 1
ATOM 1649 C C . GLY A 1 207 ? -14.746 10.850 -22.369 1.00 27.89 207 GLY A C 1
ATOM 1650 O O . GLY A 1 207 ? -14.001 11.413 -23.173 1.00 27.89 207 GLY A O 1
ATOM 1651 N N . PRO A 1 208 ? -15.674 9.970 -22.779 1.00 25.53 208 PRO A N 1
ATOM 1652 C CA . PRO A 1 208 ? -15.879 9.690 -24.193 1.00 25.53 208 PRO A CA 1
ATOM 1653 C C . PRO A 1 208 ? -16.281 10.990 -24.902 1.00 25.53 208 PRO A C 1
ATOM 1655 O O . PRO A 1 208 ? -17.339 11.551 -24.614 1.00 25.53 208 PRO A O 1
ATOM 1658 N N . SER A 1 209 ? -15.434 11.489 -25.805 1.00 29.44 209 SER A N 1
ATOM 1659 C CA . SER A 1 209 ? -15.849 12.505 -26.765 1.00 29.44 209 SER A CA 1
ATOM 1660 C C . SER A 1 209 ? -16.897 11.876 -27.677 1.00 29.44 209 SER A C 1
ATOM 1662 O O . SER A 1 209 ? -16.628 10.858 -28.318 1.00 29.44 209 SER A O 1
ATOM 1664 N N . SER A 1 210 ? -18.081 12.483 -27.665 1.00 31.06 210 SER A N 1
ATOM 1665 C CA . SER A 1 210 ? -19.160 12.326 -28.642 1.00 31.06 210 SER A CA 1
ATOM 1666 C C . SER A 1 210 ? -18.676 12.420 -30.082 1.00 31.06 210 SER A C 1
ATOM 1668 O O . SER A 1 210 ? -17.823 13.308 -30.320 1.00 31.06 210 SER A O 1
#

Organism: Tuber borchii (NCBI:txid42251)